Protein AF-A0A1I0QD39-F1 (afdb_monomer_lite)

Sequence (212 aa):
MKLTHNKIREKSNQKLNKAELHVGKELHVCMGLNSCQGNGYSGTNECAGMGDCSTISHPCHTLNECKGQGGCGLFGTTEEFCHPSENECRYQGSCGAPILNSRFIVQGPNKGRSVWQLARARFEEKRKASNQKFGAPPAGEFGPSNEYISELYGEKTVEDHSSCGQSGSRSCSYIQNKDARQAEANANVETMEENSQQEMSKTLSTCPKRVY

Secondary structure (DSSP, 8-state):
--SHHHHHHHHHHHHHTTTSTTTTS---SSTT--SSTT-SSSS--SSTT--SS-S--BSSTT---STTS---SBSS-HHHHHSTT--SSTT-S-B-BS--TT-B--SSTTTT-BHHHHHHHHHHHHHHHTT------TT-TT---HHHHHHHHTSS-HHHH--TT-TT-SS------HHHHHHHHHHHHHHHHHHHHHTHHHHHHHSPPP--

Foldseek 3Di:
DPPPPVVVVVVVVVVVCLVVQLVPADFAQFFQQGQAQLNASNRHAGTHRAHLTGSDWFFAQQQAQFAQHALLQFDDDPLSVLQHSGFHTHGHHGGAGNNALLRAHCDDPRQLARSVLSSNVVSVVVCVVVVHDGDAGPVHNSGHHLVSVCVVVPPDCSVVRPPPGRSLDLDPDPDPDNVVSNVVSVVSSVVSSVVNVVCVVVSDVRSDDDDD

Structure (mmCIF, N/CA/C/O backbone):
data_AF-A0A1I0QD39-F1
#
_entry.id   AF-A0A1I0QD39-F1
#
loop_
_atom_site.group_PDB
_atom_site.id
_atom_site.type_symbol
_atom_site.label_atom_id
_atom_site.label_alt_id
_atom_site.label_comp_id
_atom_site.label_asym_id
_atom_site.label_entity_id
_atom_site.label_seq_id
_atom_site.pdbx_PDB_ins_code
_atom_site.Cartn_x
_atom_site.Cartn_y
_atom_site.Cartn_z
_atom_site.occupancy
_atom_site.B_iso_or_equiv
_atom_site.auth_seq_id
_atom_site.auth_comp_id
_atom_site.auth_asym_id
_atom_site.auth_atom_id
_atom_site.pdbx_PDB_model_num
ATOM 1 N N . MET A 1 1 ? 31.873 22.326 33.061 1.00 43.44 1 MET A N 1
ATOM 2 C CA . MET A 1 1 ? 31.320 21.518 31.945 1.00 43.44 1 MET A CA 1
ATOM 3 C C . MET A 1 1 ? 29.962 20.885 32.313 1.00 43.44 1 MET A C 1
ATOM 5 O O . MET A 1 1 ? 29.854 19.671 32.379 1.00 43.44 1 MET A O 1
ATOM 9 N N . LYS A 1 2 ? 28.903 21.678 32.569 1.00 40.41 2 LYS A N 1
ATOM 10 C CA . LYS A 1 2 ? 27.552 21.159 32.919 1.00 40.41 2 LYS A CA 1
ATOM 11 C C . LYS A 1 2 ? 26.543 21.169 31.750 1.00 40.41 2 LYS A C 1
ATOM 13 O O . LYS A 1 2 ? 25.424 20.703 31.908 1.00 40.41 2 LYS A O 1
ATOM 18 N N . LEU A 1 3 ? 26.941 21.652 30.568 1.00 37.12 3 LEU A N 1
ATOM 19 C CA . LEU A 1 3 ? 26.060 21.828 29.399 1.00 37.12 3 LEU A CA 1
ATOM 20 C C . LEU A 1 3 ? 25.908 20.576 28.511 1.00 37.12 3 LEU A C 1
ATOM 22 O O . LEU A 1 3 ? 25.031 20.536 27.654 1.00 37.12 3 LEU A O 1
ATOM 26 N N . THR A 1 4 ? 26.728 19.541 28.704 1.00 47.91 4 THR A N 1
ATOM 27 C CA . THR A 1 4 ? 26.726 18.330 27.860 1.00 47.91 4 THR A CA 1
ATOM 28 C C . THR A 1 4 ? 25.787 17.232 28.359 1.00 47.91 4 THR A C 1
ATOM 30 O O . THR A 1 4 ? 25.260 16.475 27.551 1.00 47.91 4 THR A O 1
ATOM 33 N N . HIS A 1 5 ? 25.499 17.175 29.662 1.00 39.62 5 HIS A N 1
ATOM 34 C CA . HIS A 1 5 ? 24.672 16.110 30.245 1.00 39.62 5 HIS A CA 1
ATOM 35 C C . HIS A 1 5 ? 23.161 16.313 30.013 1.00 39.62 5 HIS A C 1
ATOM 37 O O . HIS A 1 5 ? 22.439 15.329 29.874 1.00 39.62 5 HIS A O 1
ATOM 43 N N . ASN A 1 6 ? 22.679 17.559 29.879 1.00 45.34 6 ASN A N 1
ATOM 44 C CA . ASN A 1 6 ? 21.263 17.830 29.577 1.00 45.34 6 ASN A CA 1
ATOM 45 C C . ASN A 1 6 ? 20.879 17.452 28.136 1.00 45.34 6 ASN A C 1
ATOM 47 O O . ASN A 1 6 ? 19.852 16.813 27.934 1.00 45.34 6 ASN A O 1
ATOM 51 N N . LYS A 1 7 ? 21.740 17.729 27.146 1.00 41.75 7 LYS A N 1
ATOM 52 C CA . LYS A 1 7 ? 21.484 17.353 25.741 1.00 41.75 7 LYS A CA 1
ATOM 53 C C . LYS A 1 7 ? 21.487 15.840 25.507 1.00 41.75 7 LYS A C 1
ATOM 55 O O . LYS A 1 7 ? 20.798 15.352 24.616 1.00 41.75 7 LYS A O 1
ATOM 60 N N . ILE A 1 8 ? 22.270 15.093 26.287 1.00 45.12 8 ILE A N 1
ATOM 61 C CA . ILE A 1 8 ? 22.299 13.625 26.216 1.00 45.12 8 ILE A CA 1
ATOM 62 C C . ILE A 1 8 ? 21.009 13.045 26.815 1.00 45.12 8 ILE A C 1
ATOM 64 O O . ILE A 1 8 ? 20.438 12.126 26.233 1.00 45.12 8 ILE A O 1
ATOM 68 N N . ARG A 1 9 ? 20.505 13.638 27.908 1.00 38.88 9 ARG A N 1
ATOM 69 C CA . ARG A 1 9 ? 19.262 13.231 28.582 1.00 38.88 9 ARG A CA 1
ATOM 70 C C . ARG A 1 9 ? 18.000 13.534 27.757 1.00 38.88 9 ARG A C 1
ATOM 72 O O . ARG A 1 9 ? 17.069 12.734 27.745 1.00 38.88 9 ARG A O 1
ATOM 79 N N . GLU A 1 10 ? 17.986 14.640 27.014 1.00 40.25 10 GLU A N 1
ATOM 80 C CA . GLU A 1 10 ? 16.913 14.961 26.055 1.00 40.25 10 GLU A CA 1
ATOM 81 C C . GLU A 1 10 ? 16.889 13.985 24.867 1.00 40.25 10 GLU A C 1
ATOM 83 O O . GLU A 1 10 ? 15.834 13.453 24.522 1.00 40.25 10 GLU A O 1
ATOM 88 N N . LYS A 1 11 ? 18.056 13.664 24.287 1.00 40.09 11 LYS A N 1
ATOM 89 C CA . LYS A 1 11 ? 18.163 12.702 23.174 1.00 40.09 11 LYS A CA 1
ATOM 90 C C . LYS A 1 11 ? 17.840 11.261 23.585 1.00 40.09 11 LYS A C 1
ATOM 92 O O . LYS A 1 11 ? 17.309 10.505 22.772 1.00 40.09 11 LYS A O 1
ATOM 97 N N . SER A 1 12 ? 18.145 10.868 24.823 1.00 40.66 12 SER A N 1
ATOM 98 C CA . SER A 1 12 ? 17.775 9.550 25.355 1.00 40.66 12 SER A CA 1
ATOM 99 C C . SER A 1 12 ? 16.274 9.441 25.638 1.00 40.66 12 SER A C 1
ATOM 101 O O . SER A 1 12 ? 15.684 8.414 25.318 1.00 40.66 12 SER A O 1
ATOM 103 N N . ASN A 1 13 ? 15.636 10.509 26.136 1.00 36.88 13 ASN A N 1
ATOM 104 C CA . ASN A 1 13 ? 14.181 10.550 26.339 1.00 36.88 13 ASN A CA 1
ATOM 105 C C . ASN A 1 13 ? 13.400 10.530 25.016 1.00 36.88 13 ASN A C 1
ATOM 107 O O . ASN A 1 13 ? 12.353 9.898 24.937 1.00 36.88 13 ASN A O 1
ATOM 111 N N . GLN A 1 14 ? 13.921 11.143 23.948 1.00 44.91 14 GLN A N 1
ATOM 112 C CA . GLN A 1 14 ? 13.320 11.034 22.611 1.00 44.91 14 GLN A CA 1
ATOM 113 C C . GLN A 1 14 ? 13.426 9.625 22.008 1.00 44.91 14 GLN A C 1
ATOM 115 O O . GLN A 1 14 ? 12.527 9.203 21.284 1.00 44.91 14 GLN A O 1
ATOM 120 N N . LYS A 1 15 ? 14.507 8.885 22.295 1.00 39.91 15 LYS A N 1
ATOM 121 C CA . LYS A 1 15 ? 14.698 7.511 21.797 1.00 39.91 15 LYS A CA 1
ATOM 122 C C . LYS A 1 15 ? 13.888 6.463 22.562 1.00 39.91 15 LYS A C 1
ATOM 124 O O . LYS A 1 15 ? 13.432 5.511 21.939 1.00 39.91 15 LYS A O 1
ATOM 129 N N . LEU A 1 16 ? 13.694 6.638 23.871 1.00 37.12 16 LEU A N 1
ATOM 130 C CA . LEU A 1 16 ? 12.894 5.724 24.698 1.00 37.12 16 LEU A CA 1
ATOM 131 C C . LEU A 1 16 ? 11.385 5.810 24.398 1.00 37.12 16 LEU A C 1
ATOM 133 O O . LEU A 1 16 ? 10.684 4.820 24.553 1.00 37.12 16 LEU A O 1
ATOM 137 N N . ASN A 1 17 ? 10.901 6.931 23.853 1.00 46.72 17 ASN A N 1
ATOM 138 C CA . ASN A 1 17 ? 9.471 7.152 23.601 1.00 46.72 17 ASN A CA 1
ATOM 139 C C . ASN A 1 17 ? 8.910 6.515 22.312 1.00 46.72 17 ASN A C 1
ATOM 141 O O . ASN A 1 17 ? 7.697 6.493 22.140 1.00 46.72 17 ASN A O 1
ATOM 145 N N . LYS A 1 18 ? 9.744 6.033 21.373 1.00 48.22 18 LYS A N 1
ATOM 146 C CA . LYS A 1 18 ? 9.261 5.444 20.100 1.00 48.22 18 LYS A CA 1
ATOM 147 C C . LYS A 1 18 ? 8.853 3.968 20.232 1.00 48.22 18 LYS A C 1
ATOM 149 O O . LYS A 1 18 ? 7.947 3.536 19.534 1.00 48.22 18 LYS A O 1
ATOM 154 N N . ALA A 1 19 ? 9.482 3.202 21.128 1.00 42.00 19 ALA A N 1
ATOM 155 C CA . ALA A 1 19 ? 9.172 1.778 21.318 1.00 42.00 19 ALA A CA 1
ATOM 156 C C . ALA A 1 19 ? 7.905 1.545 22.169 1.00 42.00 19 ALA A C 1
ATOM 158 O O . ALA A 1 19 ? 7.184 0.580 21.937 1.00 42.00 19 ALA A O 1
ATOM 159 N N . GLU A 1 20 ? 7.581 2.458 23.092 1.00 45.06 20 GLU A N 1
ATOM 160 C CA . GLU A 1 20 ? 6.299 2.469 23.823 1.00 45.06 20 GLU A CA 1
ATOM 161 C C . GLU A 1 20 ? 5.152 3.107 23.008 1.00 45.06 20 GLU A C 1
ATOM 163 O O . GLU A 1 20 ? 3.987 2.993 23.382 1.00 45.06 20 GLU A O 1
ATOM 168 N N . LEU A 1 21 ? 5.450 3.734 21.860 1.00 51.53 21 LEU A N 1
ATOM 169 C CA . LEU A 1 21 ? 4.512 4.547 21.069 1.00 51.53 21 LEU A CA 1
ATOM 170 C C . LEU A 1 21 ? 3.362 3.754 20.428 1.00 51.53 21 LEU A C 1
ATOM 172 O O . LEU A 1 21 ? 2.391 4.362 19.978 1.00 51.53 21 LEU A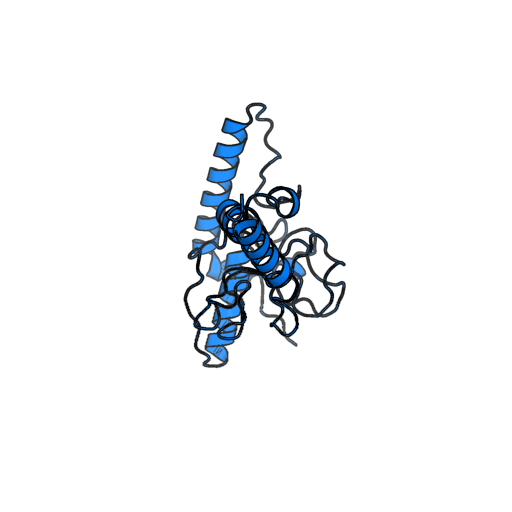 O 1
ATOM 176 N N . HIS A 1 22 ? 3.467 2.426 20.339 1.00 56.84 22 HIS A N 1
ATOM 177 C CA . HIS A 1 22 ? 2.532 1.591 19.573 1.00 56.84 22 HIS A CA 1
ATOM 178 C C . HIS A 1 22 ? 1.698 0.630 20.424 1.00 56.84 22 HIS A C 1
ATOM 180 O O . HIS A 1 22 ? 0.746 0.042 19.911 1.00 56.84 22 HIS A O 1
ATOM 186 N N . VAL A 1 23 ? 1.995 0.487 21.720 1.00 58.38 23 VAL A N 1
ATOM 187 C CA . VAL A 1 23 ? 1.203 -0.368 22.615 1.00 58.38 23 VAL A CA 1
ATOM 188 C C . VAL A 1 23 ? -0.189 0.249 22.779 1.00 58.38 23 VAL A C 1
ATOM 190 O O . VAL A 1 23 ? -0.335 1.345 23.310 1.00 58.38 23 VAL A O 1
ATOM 193 N N . GLY A 1 24 ? -1.216 -0.445 22.283 1.00 65.75 24 GLY A N 1
ATOM 194 C CA . GLY A 1 24 ? -2.608 0.018 22.319 1.00 65.75 24 GLY A CA 1
ATOM 195 C C . GLY A 1 24 ? -3.044 0.887 21.133 1.00 65.75 24 GLY A C 1
ATOM 196 O O . GLY A 1 24 ? -4.204 1.293 21.093 1.00 65.75 24 GLY A O 1
ATOM 197 N N . LYS A 1 25 ? -2.166 1.145 20.153 1.00 75.25 25 LYS A N 1
ATOM 198 C CA . LYS A 1 25 ? -2.571 1.758 18.880 1.00 75.25 25 LYS A CA 1
ATOM 199 C C . LYS A 1 25 ? -3.137 0.709 17.929 1.00 75.25 25 LYS A C 1
ATOM 201 O O . LYS A 1 25 ? -2.772 -0.464 17.967 1.00 75.25 25 LYS A O 1
ATOM 206 N N . GLU A 1 26 ? -4.035 1.156 17.061 1.00 83.38 26 GLU A N 1
ATOM 207 C CA . GLU A 1 26 ? -4.538 0.347 15.957 1.00 83.38 26 GLU A CA 1
ATOM 208 C C . GLU A 1 26 ? -3.391 -0.148 15.072 1.00 83.38 26 GLU A C 1
ATOM 210 O O . GLU A 1 26 ? -2.441 0.584 14.794 1.00 83.38 26 GLU A O 1
ATOM 215 N N . LEU A 1 27 ? -3.503 -1.395 14.624 1.00 84.75 27 LEU A N 1
ATOM 216 C CA . LEU A 1 27 ? -2.531 -2.032 13.749 1.00 84.75 27 LEU A CA 1
ATOM 217 C C . LEU A 1 27 ? -3.000 -1.888 12.301 1.00 84.75 27 LEU A C 1
ATOM 219 O O . LEU A 1 27 ? -4.017 -2.464 11.922 1.00 84.75 27 LEU A O 1
ATOM 223 N N . HIS A 1 28 ? -2.252 -1.139 11.493 1.00 84.56 28 HIS A N 1
ATOM 224 C CA . HIS A 1 28 ? -2.530 -0.946 10.070 1.00 84.56 28 HIS A CA 1
ATOM 225 C C . HIS A 1 28 ? -1.243 -1.006 9.249 1.00 84.56 28 HIS A C 1
ATOM 227 O O . HIS A 1 28 ? -0.172 -0.562 9.671 1.00 84.56 28 HIS A O 1
ATOM 233 N N . VAL A 1 29 ? -1.354 -1.561 8.043 1.00 81.94 29 VAL A N 1
ATOM 234 C CA . VAL A 1 29 ? -0.203 -1.902 7.192 1.00 81.94 29 VAL A CA 1
ATOM 235 C C . VAL A 1 29 ? 0.363 -0.730 6.401 1.00 81.94 29 VAL A C 1
ATOM 237 O O . VAL A 1 29 ? 1.380 -0.892 5.728 1.00 81.94 29 VAL A O 1
ATOM 240 N N . CYS A 1 30 ? -0.292 0.436 6.408 1.00 83.38 30 CYS A N 1
ATOM 241 C CA . CYS A 1 30 ? 0.133 1.531 5.550 1.00 83.38 30 CYS A CA 1
ATOM 242 C C . CYS A 1 30 ? -0.290 2.935 6.007 1.00 83.38 30 CYS A C 1
ATOM 244 O O . CYS A 1 30 ? -1.310 3.118 6.672 1.00 83.38 30 CYS A O 1
ATOM 246 N N . MET A 1 31 ? 0.494 3.927 5.575 1.00 89.44 31 MET A N 1
ATOM 247 C CA . MET A 1 31 ? 0.139 5.341 5.575 1.00 89.44 31 MET A CA 1
ATOM 248 C C . MET A 1 31 ? -1.282 5.550 5.038 1.00 89.44 31 MET A C 1
ATOM 250 O O . MET A 1 31 ? -1.657 5.040 3.983 1.00 89.44 31 MET A O 1
ATOM 254 N N . GLY A 1 32 ? -2.058 6.340 5.772 1.00 90.12 32 GLY A N 1
ATOM 255 C CA . GLY A 1 32 ? -3.407 6.721 5.392 1.00 90.12 32 GLY A CA 1
ATOM 256 C C . GLY A 1 32 ? -4.442 5.597 5.472 1.00 90.12 32 GLY A C 1
ATOM 257 O O . GLY A 1 32 ? -5.493 5.740 4.855 1.00 90.12 32 GLY A O 1
ATOM 258 N N . LEU A 1 33 ? -4.185 4.508 6.207 1.00 90.19 33 LEU A N 1
ATOM 259 C CA . LEU A 1 33 ? -5.161 3.427 6.440 1.00 90.19 33 LEU A CA 1
ATOM 260 C C . LEU A 1 33 ? -5.617 3.301 7.906 1.00 90.19 33 LEU A C 1
ATOM 262 O O . LEU A 1 33 ? -6.294 2.343 8.259 1.00 90.19 33 LEU A O 1
ATOM 266 N N . ASN A 1 34 ? -5.268 4.261 8.761 1.00 92.12 34 ASN A N 1
ATOM 267 C CA . ASN A 1 34 ? -5.710 4.301 10.156 1.00 92.12 34 ASN A CA 1
ATOM 268 C C . ASN A 1 34 ? -7.221 4.601 10.265 1.00 92.12 34 ASN A C 1
ATOM 270 O O . ASN A 1 34 ? -7.750 5.454 9.543 1.00 92.12 34 ASN A O 1
ATOM 274 N N . SER A 1 35 ? -7.911 3.986 11.224 1.00 91.06 35 SER A N 1
ATOM 275 C CA . SER A 1 35 ? -9.359 4.137 11.424 1.00 91.06 35 SER A CA 1
ATOM 276 C C . SER A 1 35 ? -9.766 5.367 12.234 1.00 91.06 35 SER A C 1
ATOM 278 O O . SER A 1 35 ? -10.912 5.814 12.092 1.00 91.06 35 SER A O 1
ATOM 280 N N . CYS A 1 36 ? -8.871 5.924 13.063 1.00 91.44 36 CYS A N 1
ATOM 281 C CA . CYS A 1 36 ? -9.183 7.031 13.984 1.00 91.44 36 CYS A CA 1
ATOM 282 C C . CYS A 1 36 ? -8.072 8.094 14.104 1.00 91.44 36 CYS A C 1
ATOM 284 O O . CYS A 1 36 ? -6.922 7.887 13.706 1.00 91.44 36 CYS A O 1
ATOM 286 N N . GLN A 1 37 ? -8.436 9.246 14.677 1.00 92.19 37 GLN A N 1
ATOM 287 C CA . GLN A 1 37 ? -7.509 10.297 15.116 1.00 92.19 37 GLN A CA 1
ATOM 288 C C . GLN A 1 37 ? -6.468 9.731 16.092 1.00 92.19 37 GLN A C 1
ATOM 290 O O . GLN A 1 37 ? -6.803 8.891 16.922 1.00 92.19 37 GLN A O 1
ATOM 295 N N . GLY A 1 38 ? -5.215 10.172 15.983 1.00 90.56 38 GLY A N 1
ATOM 296 C CA . GLY A 1 38 ? -4.126 9.744 16.869 1.00 90.56 38 GLY A CA 1
ATOM 297 C C . GLY A 1 38 ? -3.636 8.301 16.683 1.00 90.56 38 GLY A C 1
ATOM 298 O O . GLY A 1 38 ? -2.657 7.903 17.316 1.00 90.56 38 GLY A O 1
ATOM 299 N N . ASN A 1 39 ? -4.265 7.521 15.796 1.00 90.25 39 ASN A N 1
ATOM 300 C CA . ASN A 1 39 ? -3.873 6.136 15.529 1.00 90.25 39 ASN A CA 1
ATOM 301 C C . ASN A 1 39 ? -2.743 5.989 14.506 1.00 90.25 39 ASN A C 1
ATOM 303 O O . ASN A 1 39 ? -2.250 4.885 14.331 1.00 90.25 39 ASN A O 1
ATOM 307 N N . GLY A 1 40 ? -2.316 7.059 13.834 1.00 87.75 40 GLY A N 1
ATOM 308 C CA . GLY A 1 40 ? -1.142 7.051 12.962 1.00 87.75 40 GLY A CA 1
ATOM 309 C C . GLY A 1 40 ? 0.143 6.682 13.711 1.00 87.75 40 GLY A C 1
ATOM 310 O O . GLY A 1 40 ? 0.196 6.684 14.947 1.00 87.75 40 GLY A O 1
ATOM 311 N N . TYR A 1 41 ? 1.203 6.406 12.955 1.00 86.25 41 TYR A N 1
ATOM 312 C CA . TYR A 1 41 ? 2.507 6.035 13.495 1.00 86.25 41 TYR A CA 1
ATOM 313 C C . TYR A 1 41 ? 3.013 7.074 14.513 1.00 86.25 41 TYR A C 1
ATOM 315 O O . TYR A 1 41 ? 3.209 6.730 15.683 1.00 86.25 41 TYR A O 1
ATOM 323 N N . SER A 1 42 ? 3.096 8.357 14.141 1.00 86.38 42 SER A N 1
ATOM 324 C CA . SER A 1 42 ? 3.445 9.433 15.090 1.00 86.38 42 SER A CA 1
ATOM 325 C C . SER A 1 42 ? 2.319 9.794 16.061 1.00 86.38 42 SER A C 1
ATOM 327 O O . SER A 1 42 ? 2.568 10.428 17.082 1.00 86.38 42 SER A O 1
ATOM 329 N N . GLY A 1 43 ? 1.081 9.383 15.777 1.00 88.00 43 GLY A N 1
ATOM 330 C CA . GLY A 1 43 ? -0.110 9.732 16.558 1.00 88.00 43 GLY A CA 1
ATOM 331 C C . GLY A 1 43 ? -0.540 11.196 16.440 1.00 88.00 43 GLY A C 1
ATOM 332 O O . GLY A 1 43 ? -1.299 11.680 17.273 1.00 88.00 43 GLY A O 1
ATOM 333 N N . THR A 1 44 ? -0.060 11.905 15.419 1.00 89.69 44 THR A N 1
ATOM 334 C CA . THR A 1 44 ? -0.361 13.329 15.186 1.00 89.69 44 THR A CA 1
ATOM 335 C C . THR A 1 44 ? -1.510 13.559 14.202 1.00 89.69 44 THR A C 1
ATOM 337 O O . THR A 1 44 ? -1.950 14.688 14.016 1.00 89.69 44 THR A O 1
ATOM 340 N N . ASN A 1 45 ? -2.019 12.499 13.570 1.00 91.25 45 ASN A N 1
ATOM 341 C CA . ASN A 1 45 ? -3.063 12.598 12.558 1.00 91.25 4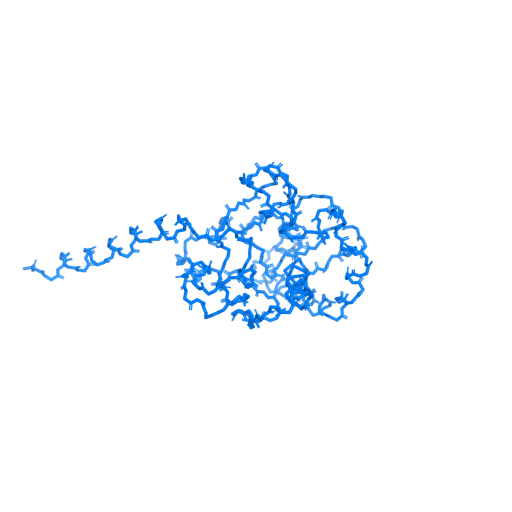5 ASN A CA 1
ATOM 342 C C . ASN A 1 45 ? -4.396 13.080 13.151 1.00 91.25 45 ASN A C 1
ATOM 344 O O . ASN A 1 45 ? -4.841 12.588 14.189 1.00 91.25 45 ASN A O 1
ATOM 348 N N . GLU A 1 46 ? -5.076 13.975 12.438 1.00 93.12 46 GLU A N 1
ATOM 349 C CA . GLU A 1 46 ? -6.316 14.610 12.902 1.00 93.12 46 GLU A CA 1
ATOM 350 C C . GLU A 1 46 ? -7.557 13.735 12.704 1.00 93.12 46 GLU A C 1
ATOM 352 O O . GLU A 1 46 ? -8.522 13.835 13.458 1.00 93.12 46 GLU A O 1
ATOM 357 N N . CYS A 1 47 ? -7.552 12.848 11.707 1.00 93.00 47 CYS A N 1
ATOM 358 C CA . CYS A 1 47 ? -8.653 11.918 11.492 1.00 93.00 47 CYS A CA 1
ATOM 359 C C . CYS A 1 47 ? -8.205 10.605 10.835 1.00 93.00 47 CYS A C 1
ATOM 361 O O . CYS A 1 47 ? -7.014 10.347 10.619 1.00 93.00 47 CYS A O 1
ATOM 363 N N . ALA A 1 48 ? -9.179 9.739 10.565 1.00 93.81 48 ALA A N 1
ATOM 364 C CA . ALA A 1 48 ? -8.971 8.500 9.834 1.00 93.81 48 ALA A CA 1
ATOM 365 C C . ALA A 1 48 ? -8.413 8.767 8.436 1.00 93.81 48 ALA A C 1
ATOM 367 O O . ALA A 1 48 ? -8.817 9.716 7.767 1.00 93.81 48 ALA A O 1
ATOM 368 N N . GLY A 1 49 ? -7.512 7.911 7.982 1.00 93.25 49 GLY A N 1
ATOM 369 C CA . GLY A 1 49 ? -6.897 8.036 6.670 1.00 93.25 49 GLY A CA 1
ATOM 370 C C . GLY A 1 49 ? -5.817 9.117 6.547 1.00 93.25 49 GLY A C 1
ATOM 371 O O . GLY A 1 49 ? -5.332 9.337 5.442 1.00 93.25 49 GLY A O 1
ATOM 372 N N . MET A 1 50 ? -5.419 9.761 7.649 1.00 94.62 50 MET A N 1
ATOM 373 C CA . MET A 1 50 ? -4.350 10.776 7.691 1.00 94.62 50 MET A CA 1
ATOM 374 C C . MET A 1 50 ? -3.090 10.303 8.437 1.00 94.62 50 MET A C 1
ATOM 376 O O . MET A 1 50 ? -2.219 11.102 8.759 1.00 94.62 50 MET A O 1
ATOM 380 N N . GLY A 1 51 ? -3.005 9.019 8.784 1.00 90.44 51 GLY A N 1
ATOM 381 C CA . GLY A 1 51 ? -1.845 8.432 9.446 1.00 90.44 51 GLY A CA 1
ATOM 382 C C . GLY A 1 51 ? -0.611 8.500 8.551 1.00 90.44 51 GLY A C 1
ATOM 383 O O . GLY A 1 51 ? -0.684 8.194 7.366 1.00 90.44 51 GLY A O 1
ATOM 384 N N . ASP A 1 52 ? 0.512 8.879 9.137 1.00 88.44 52 ASP A N 1
ATOM 385 C CA . ASP A 1 52 ? 1.806 9.127 8.499 1.00 88.44 52 ASP A CA 1
ATOM 386 C C . ASP A 1 52 ? 2.565 7.855 8.105 1.00 88.44 52 ASP A C 1
ATOM 388 O O . ASP A 1 52 ? 3.327 7.869 7.152 1.00 88.44 52 ASP A O 1
ATOM 392 N N . CYS A 1 53 ? 2.344 6.726 8.774 1.00 85.38 53 CYS A N 1
ATOM 393 C CA . CYS A 1 53 ? 2.928 5.446 8.369 1.00 85.38 53 CYS A CA 1
ATOM 394 C C . CYS A 1 53 ? 2.153 4.265 8.957 1.00 85.38 53 CYS A C 1
ATOM 396 O O . CYS A 1 53 ? 1.216 4.460 9.736 1.00 85.38 53 CYS A O 1
ATOM 398 N N . SER A 1 54 ? 2.549 3.046 8.589 1.00 84.50 54 SER A N 1
ATOM 399 C CA . SER A 1 54 ? 2.113 1.817 9.239 1.00 84.50 54 SER A CA 1
ATOM 400 C C . SER A 1 54 ? 2.516 1.793 10.714 1.00 84.50 54 SER A C 1
ATOM 402 O O . SER A 1 54 ? 3.568 2.290 11.116 1.00 84.50 54 SER A O 1
ATOM 404 N N . THR A 1 55 ? 1.667 1.192 11.537 1.00 82.81 55 THR A N 1
ATOM 405 C CA . THR A 1 55 ? 1.959 0.896 12.951 1.00 82.81 55 THR A CA 1
ATOM 406 C C . THR A 1 55 ? 2.526 -0.507 13.141 1.00 82.81 55 THR A C 1
ATOM 408 O O . THR A 1 55 ? 2.950 -0.858 14.238 1.00 82.81 55 THR A O 1
ATOM 411 N N . ILE A 1 56 ? 2.577 -1.292 12.063 1.00 79.44 56 ILE A N 1
ATOM 412 C CA . ILE A 1 56 ? 3.262 -2.580 11.987 1.00 79.44 56 ILE A CA 1
ATOM 413 C C . ILE A 1 56 ? 4.331 -2.551 10.896 1.00 79.44 56 ILE A C 1
ATOM 415 O O . ILE A 1 56 ? 4.206 -1.831 9.904 1.00 79.44 56 ILE A O 1
ATOM 419 N N . SER A 1 57 ? 5.362 -3.371 11.054 1.00 78.75 57 SER A N 1
ATOM 420 C CA . SER A 1 57 ? 6.384 -3.588 10.034 1.00 78.75 57 SER A CA 1
ATOM 421 C C . SER A 1 57 ? 6.718 -5.066 9.988 1.00 78.75 57 SER A C 1
ATOM 423 O O . SER A 1 57 ? 7.048 -5.654 11.017 1.00 78.75 57 SER A O 1
ATOM 425 N N . HIS A 1 58 ? 6.630 -5.666 8.803 1.00 72.19 58 HIS A N 1
ATOM 426 C CA . HIS A 1 58 ? 7.133 -7.016 8.591 1.00 72.19 58 HIS A CA 1
ATOM 427 C C . HIS A 1 58 ? 7.518 -7.246 7.122 1.00 72.19 58 HIS A C 1
ATOM 429 O O . HIS A 1 58 ? 6.831 -6.780 6.202 1.00 72.19 58 HIS A O 1
ATOM 435 N N . PRO A 1 59 ? 8.629 -7.964 6.881 1.00 71.25 59 PRO A N 1
ATOM 436 C CA . PRO A 1 59 ? 9.135 -8.179 5.535 1.00 71.25 59 PRO A CA 1
ATOM 437 C C . PRO A 1 59 ? 8.545 -9.407 4.841 1.00 71.25 59 PRO A C 1
ATOM 439 O O . PRO A 1 59 ? 8.778 -9.534 3.644 1.00 71.25 59 PRO A O 1
ATOM 442 N N . CYS A 1 60 ? 7.834 -10.311 5.536 1.00 66.38 60 CYS A N 1
ATOM 443 C CA . CYS A 1 60 ? 7.478 -11.633 5.000 1.00 66.38 60 CYS A CA 1
ATOM 444 C C . CYS A 1 60 ? 6.037 -12.078 5.297 1.00 66.38 60 CYS A C 1
ATOM 446 O O . CYS A 1 60 ? 5.452 -11.704 6.308 1.00 66.38 60 CYS A O 1
ATOM 448 N N . HIS A 1 61 ? 5.516 -12.958 4.432 1.00 69.00 61 HIS A N 1
ATOM 449 C CA . HIS A 1 61 ? 4.121 -13.416 4.385 1.00 69.00 61 HIS A CA 1
ATOM 450 C C . HIS A 1 61 ? 3.628 -14.037 5.701 1.00 69.00 61 HIS A C 1
ATOM 452 O O . HIS A 1 61 ? 2.490 -13.865 6.120 1.00 69.00 61 HIS A O 1
ATOM 458 N N . THR A 1 62 ? 4.538 -14.694 6.414 1.00 71.81 62 THR A N 1
ATOM 459 C CA . THR A 1 62 ? 4.264 -15.406 7.665 1.00 71.81 62 THR A CA 1
ATOM 460 C C . THR A 1 62 ? 4.704 -14.633 8.908 1.00 71.81 62 THR A C 1
ATOM 462 O O . THR A 1 62 ? 4.880 -15.235 9.963 1.00 71.81 62 THR A O 1
ATOM 465 N N . LEU A 1 63 ? 4.962 -13.328 8.798 1.00 74.06 63 LEU A N 1
ATOM 466 C CA . LEU A 1 63 ? 5.429 -12.497 9.916 1.00 74.06 63 LEU A CA 1
ATOM 467 C C . LEU A 1 63 ? 4.361 -11.520 10.424 1.00 74.06 63 LEU A C 1
ATOM 469 O O . LEU A 1 63 ? 4.650 -10.694 11.284 1.00 74.06 63 LEU A O 1
ATOM 473 N N . ASN A 1 64 ? 3.123 -11.630 9.940 1.00 74.12 64 ASN A N 1
ATOM 474 C CA . ASN A 1 64 ? 1.999 -10.893 10.499 1.00 74.12 64 ASN A CA 1
ATOM 475 C C . ASN A 1 64 ? 1.451 -11.593 11.755 1.00 74.12 64 ASN A C 1
ATOM 477 O O . ASN A 1 64 ? 1.219 -12.806 11.766 1.00 74.12 64 ASN A O 1
ATOM 481 N N . GLU A 1 65 ? 1.191 -10.824 12.807 1.00 74.94 65 GLU A N 1
ATOM 482 C CA . GLU A 1 65 ? 0.756 -11.362 14.100 1.00 74.94 65 GLU A CA 1
ATOM 483 C C . GLU A 1 65 ? -0.767 -11.521 14.187 1.00 74.94 65 GLU A C 1
ATOM 485 O O . GLU A 1 65 ? -1.251 -12.370 14.937 1.00 74.94 65 GLU A O 1
ATOM 490 N N . CYS A 1 66 ? -1.522 -10.762 13.381 1.00 74.94 66 CYS A N 1
ATOM 491 C CA . CYS A 1 66 ? -2.989 -10.750 13.397 1.00 74.94 66 CYS A CA 1
ATOM 492 C C . CYS A 1 66 ? -3.626 -10.690 11.993 1.00 74.94 66 CYS A C 1
ATOM 494 O O . CYS A 1 66 ? -2.960 -10.475 10.974 1.00 74.94 66 CYS A O 1
ATOM 496 N N . LYS A 1 67 ? -4.959 -10.852 11.960 1.00 82.50 67 LYS A N 1
ATOM 497 C CA . LYS A 1 67 ? -5.832 -10.518 10.820 1.00 82.50 67 LYS A CA 1
ATOM 498 C C . LYS A 1 67 ? -5.633 -9.050 10.403 1.00 82.50 67 LYS A C 1
ATOM 500 O O . LYS A 1 67 ? -5.420 -8.197 11.260 1.00 82.50 67 LYS A O 1
ATOM 505 N N . GLY A 1 68 ? -5.728 -8.761 9.107 1.00 79.69 68 GLY A N 1
ATOM 506 C CA . GLY A 1 68 ? -5.688 -7.398 8.558 1.00 79.69 68 GLY A CA 1
ATOM 507 C C . GLY A 1 68 ? -4.308 -6.726 8.513 1.00 79.69 68 GLY A C 1
ATOM 508 O O . GLY A 1 68 ? -4.211 -5.521 8.301 1.00 79.69 68 GLY A O 1
ATOM 509 N N . GLN A 1 69 ? -3.242 -7.498 8.710 1.00 77.50 69 GLN A N 1
ATOM 510 C CA . GLN A 1 69 ? -1.853 -7.048 8.752 1.00 77.50 69 GLN A CA 1
ATOM 511 C C . GLN A 1 69 ? -1.004 -7.457 7.531 1.00 77.50 69 GLN A C 1
ATOM 513 O O . GLN A 1 69 ? 0.173 -7.129 7.490 1.00 77.50 69 GLN A O 1
ATOM 518 N N . GLY A 1 70 ? -1.544 -8.171 6.545 1.00 74.50 70 GLY A N 1
ATOM 519 C CA . GLY A 1 70 ? -0.826 -8.678 5.366 1.00 74.50 70 GLY A CA 1
ATOM 520 C C . GLY A 1 70 ? -1.516 -8.329 4.042 1.00 74.50 70 GLY A C 1
ATOM 521 O O . GLY A 1 70 ? -2.523 -7.628 4.027 1.00 74.50 70 GLY A O 1
ATOM 522 N N . GLY A 1 71 ? -0.983 -8.819 2.919 1.00 68.06 71 GLY A N 1
ATOM 523 C CA . GLY A 1 71 ? -1.520 -8.554 1.568 1.00 68.06 71 GLY A CA 1
ATOM 524 C C . GLY A 1 71 ? -0.813 -7.408 0.835 1.00 68.06 71 GLY A C 1
ATOM 525 O O . GLY A 1 71 ? -1.324 -6.864 -0.136 1.00 68.06 71 GLY A O 1
ATOM 526 N N . CYS A 1 72 ? 0.383 -7.029 1.286 1.00 68.31 72 CYS A N 1
ATOM 527 C CA . CYS A 1 72 ? 1.095 -5.822 0.859 1.00 68.31 72 CYS A CA 1
ATOM 528 C C . CYS A 1 72 ? 1.811 -5.926 -0.508 1.00 68.31 72 CYS A C 1
ATOM 530 O O . CYS A 1 72 ? 2.687 -5.117 -0.815 1.00 68.31 72 CYS A O 1
ATOM 532 N N . GLY A 1 73 ? 1.418 -6.879 -1.364 1.00 62.97 73 GLY A N 1
ATOM 533 C CA . GLY A 1 73 ? 1.811 -6.886 -2.780 1.00 62.97 73 GLY A CA 1
ATOM 534 C C . GLY A 1 73 ? 3.130 -7.575 -3.130 1.00 62.97 73 GLY A C 1
ATOM 535 O O . GLY A 1 73 ? 3.451 -7.707 -4.308 1.00 62.97 73 GLY A O 1
ATOM 536 N N . LEU A 1 74 ? 3.888 -8.041 -2.137 1.00 67.12 74 LEU A N 1
ATOM 537 C CA . LEU A 1 74 ? 5.161 -8.719 -2.347 1.00 67.12 74 LEU A CA 1
ATOM 538 C C . LEU A 1 74 ? 5.038 -10.201 -1.970 1.00 67.12 74 LEU A C 1
ATOM 540 O O . LEU A 1 74 ? 4.709 -10.496 -0.832 1.00 67.12 74 LEU A O 1
ATOM 544 N N . PHE A 1 75 ? 5.308 -11.115 -2.908 1.00 70.00 75 PHE A N 1
ATOM 545 C CA . PHE A 1 75 ? 5.220 -12.579 -2.741 1.00 70.00 75 PHE A CA 1
ATOM 546 C C . PHE A 1 75 ? 3.882 -13.083 -2.155 1.00 70.00 75 PHE A C 1
ATOM 548 O O . PHE A 1 75 ? 3.601 -12.991 -0.962 1.00 70.00 75 PHE A O 1
ATOM 555 N N . GLY A 1 76 ? 3.047 -13.653 -3.018 1.00 74.44 76 GLY A N 1
ATOM 556 C CA . GLY A 1 76 ? 1.718 -14.139 -2.672 1.00 74.44 76 GLY A CA 1
ATOM 557 C C . GLY A 1 76 ? 0.950 -14.563 -3.917 1.00 74.44 76 GLY A C 1
ATOM 558 O O . GLY A 1 76 ? 1.498 -14.638 -5.019 1.00 74.44 76 GLY A O 1
ATOM 559 N N . THR A 1 77 ? -0.327 -14.855 -3.739 1.00 80.06 77 THR A N 1
ATOM 560 C CA . THR A 1 77 ? -1.251 -15.181 -4.825 1.00 80.06 77 THR A CA 1
ATOM 561 C C . THR A 1 77 ? -1.875 -13.918 -5.419 1.00 80.06 77 THR A C 1
ATOM 563 O O . THR A 1 77 ? -1.912 -12.862 -4.790 1.00 80.06 77 THR A O 1
ATOM 566 N N . THR A 1 78 ? -2.413 -14.028 -6.638 1.00 82.00 78 THR A N 1
ATOM 567 C CA . THR A 1 78 ? -3.186 -12.938 -7.261 1.00 82.00 78 THR A CA 1
ATOM 568 C C . THR A 1 78 ? -4.335 -12.479 -6.365 1.00 82.00 78 THR A C 1
ATOM 570 O O . THR A 1 78 ? -4.584 -11.284 -6.270 1.00 82.00 78 THR A O 1
ATOM 573 N N . GLU A 1 79 ? -4.978 -13.420 -5.676 1.00 83.12 79 GLU A N 1
ATOM 574 C CA . GLU A 1 79 ? -6.053 -13.132 -4.731 1.00 83.12 79 GLU A CA 1
ATOM 575 C C . GLU A 1 79 ? -5.555 -12.298 -3.545 1.00 83.12 79 GLU A C 1
ATOM 577 O O . GLU A 1 79 ? -6.133 -11.271 -3.213 1.00 83.12 79 GLU A O 1
ATOM 582 N N . GLU A 1 80 ? -4.430 -12.666 -2.933 1.00 80.75 80 GLU A N 1
ATOM 583 C CA . GLU A 1 80 ? -3.878 -11.902 -1.806 1.00 80.75 80 GLU A CA 1
ATOM 584 C C . GLU A 1 80 ? -3.485 -10.476 -2.203 1.00 80.75 80 GLU A C 1
ATOM 586 O O . GLU A 1 80 ? -3.677 -9.543 -1.425 1.00 80.75 80 GLU A O 1
ATOM 591 N N . PHE A 1 81 ? -2.996 -10.290 -3.430 1.00 82.19 81 PHE A N 1
ATOM 592 C CA . PHE A 1 81 ? -2.682 -8.967 -3.968 1.00 82.19 81 PHE A CA 1
ATOM 593 C C . PHE A 1 81 ? -3.922 -8.103 -4.222 1.00 82.19 81 PHE A C 1
ATOM 595 O O . PHE A 1 81 ? -3.824 -6.878 -4.186 1.00 82.19 81 PHE A O 1
ATOM 602 N N . CYS A 1 82 ? -5.084 -8.720 -4.440 1.00 87.00 82 CYS A N 1
ATOM 603 C CA . CYS A 1 82 ? -6.362 -8.026 -4.572 1.00 87.00 82 CYS A CA 1
ATOM 604 C C . CYS A 1 82 ? -6.944 -7.539 -3.236 1.00 87.00 82 CYS A C 1
ATOM 606 O O . CYS A 1 82 ? -7.853 -6.705 -3.229 1.00 87.00 82 CYS A O 1
ATOM 608 N N . HIS A 1 83 ? -6.394 -8.021 -2.120 1.00 86.88 83 HIS A N 1
ATOM 609 C CA . HIS A 1 83 ? -6.912 -7.815 -0.770 1.00 86.88 83 HIS A CA 1
ATOM 610 C C . HIS A 1 83 ? -5.843 -7.266 0.191 1.00 86.88 83 HIS A C 1
ATOM 612 O O . HIS A 1 83 ? -5.572 -7.8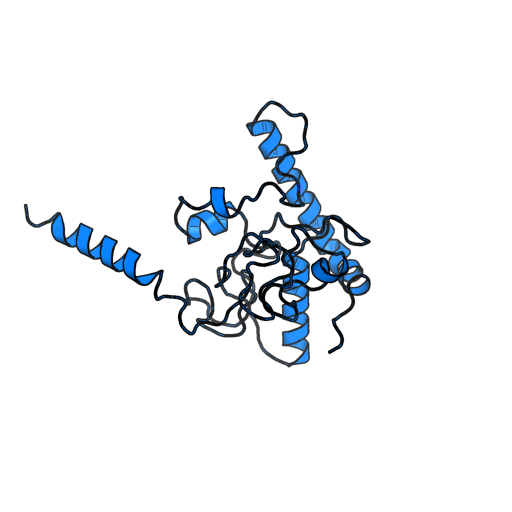70 1.238 1.00 86.88 83 HIS A O 1
ATOM 618 N N . PRO A 1 84 ? -5.216 -6.114 -0.126 1.00 86.94 84 PRO A N 1
ATOM 619 C CA . PRO A 1 84 ? -4.206 -5.531 0.745 1.00 86.94 84 PRO A CA 1
ATOM 620 C C . PRO A 1 84 ? -4.809 -5.120 2.092 1.00 86.94 84 PRO A C 1
ATOM 622 O O . PRO A 1 84 ? -5.857 -4.479 2.148 1.00 86.94 84 PRO A O 1
ATOM 625 N N . SER A 1 85 ? -4.124 -5.462 3.187 1.00 81.31 85 SER A N 1
ATOM 626 C CA . SER A 1 85 ? -4.588 -5.268 4.569 1.00 81.31 85 SER A CA 1
ATOM 627 C C . SER A 1 85 ? -5.819 -6.097 4.962 1.00 81.31 85 SER A C 1
ATOM 629 O O . SER A 1 85 ? -6.473 -5.775 5.952 1.00 81.31 85 SER A O 1
ATOM 631 N N . GLU A 1 86 ? -6.168 -7.152 4.217 1.00 84.94 86 GLU A N 1
ATOM 632 C CA . GLU A 1 86 ? -7.386 -7.949 4.450 1.00 84.94 86 GLU A CA 1
ATOM 633 C C . GLU A 1 86 ? -7.121 -9.456 4.578 1.00 84.94 86 GLU A C 1
ATOM 635 O O . GLU A 1 86 ? -8.006 -10.272 4.340 1.00 84.94 86 GLU A O 1
ATOM 640 N N . ASN A 1 87 ? -5.915 -9.868 4.963 1.00 81.88 87 ASN A N 1
ATOM 641 C CA . ASN A 1 87 ? -5.656 -11.275 5.268 1.00 81.88 87 ASN A CA 1
ATOM 642 C C . ASN A 1 87 ? -6.524 -11.788 6.431 1.00 81.88 87 ASN A C 1
ATOM 644 O O . ASN A 1 87 ? -6.817 -11.017 7.339 1.00 81.88 87 ASN A O 1
ATOM 648 N N . GLU A 1 88 ? -6.859 -13.088 6.447 1.00 80.00 88 GLU A N 1
ATOM 649 C CA . GLU A 1 88 ? -7.802 -13.668 7.426 1.00 80.00 88 GLU A CA 1
ATOM 650 C C . GLU A 1 88 ? -7.220 -13.991 8.792 1.00 80.00 88 GLU A C 1
ATOM 652 O O . GLU A 1 88 ? -7.927 -13.933 9.796 1.00 80.00 88 GLU A O 1
ATOM 657 N N . CYS A 1 89 ? -5.957 -14.389 8.841 1.00 75.44 89 CYS A N 1
ATOM 658 C CA . CYS A 1 89 ? -5.359 -14.954 10.040 1.00 75.44 89 CYS A CA 1
ATOM 659 C C . CYS A 1 89 ? -3.926 -14.466 10.211 1.00 75.44 89 CYS A C 1
ATOM 661 O O . CYS A 1 89 ? -3.286 -13.980 9.273 1.00 75.44 89 CYS A O 1
ATOM 663 N N . ARG A 1 90 ? -3.409 -14.647 11.429 1.00 80.62 90 ARG A N 1
ATOM 664 C CA . ARG A 1 90 ? -1.968 -14.586 11.683 1.00 80.62 90 ARG A CA 1
ATOM 665 C C . ARG A 1 90 ? -1.235 -15.501 10.704 1.00 80.62 90 ARG A C 1
ATOM 667 O O . ARG A 1 90 ? -1.741 -16.575 10.375 1.00 80.62 90 ARG A O 1
ATOM 674 N N . TYR A 1 91 ? -0.058 -15.081 10.275 1.00 74.69 91 TYR A N 1
ATOM 675 C CA . TYR A 1 91 ? 0.801 -15.834 9.357 1.00 74.69 91 TYR A CA 1
ATOM 676 C C . TYR A 1 91 ? 0.191 -16.144 7.983 1.00 74.69 91 TYR A C 1
ATOM 678 O O . TYR A 1 91 ? 0.623 -17.076 7.308 1.00 74.69 91 TYR A O 1
ATOM 686 N N . GLN A 1 92 ? -0.826 -15.385 7.588 1.00 72.38 92 GLN A N 1
ATOM 687 C CA . GLN A 1 92 ? -1.424 -15.426 6.264 1.00 72.38 92 GLN A CA 1
ATOM 688 C C . GLN A 1 92 ? -1.419 -13.998 5.731 1.00 72.38 92 GLN A C 1
ATOM 690 O O . GLN A 1 92 ? -1.944 -13.117 6.404 1.00 72.38 92 GLN A O 1
ATOM 695 N N . GLY A 1 93 ? -0.873 -13.765 4.541 1.00 69.69 93 GLY A N 1
ATOM 696 C CA . GLY A 1 93 ? -0.974 -12.503 3.803 1.00 69.69 93 GLY A CA 1
ATOM 697 C C . GLY A 1 93 ? 0.354 -12.092 3.182 1.00 69.69 93 GLY A C 1
ATOM 698 O O . GLY A 1 93 ? 1.392 -12.392 3.727 1.00 69.69 93 GLY A O 1
ATOM 699 N N . SER A 1 94 ? 0.359 -11.376 2.057 1.00 71.94 94 SER A N 1
ATOM 700 C CA . SER A 1 94 ? 1.605 -11.001 1.362 1.00 71.94 94 SER A CA 1
ATOM 701 C C . SER A 1 94 ? 2.555 -10.117 2.179 1.00 71.94 94 SER A C 1
ATOM 703 O O . SER A 1 94 ? 2.124 -9.311 3.008 1.00 71.94 94 SER A O 1
ATOM 705 N N . CYS A 1 95 ? 3.846 -10.259 1.883 1.00 71.56 95 CYS A N 1
ATOM 706 C CA . CYS A 1 95 ? 4.974 -9.564 2.491 1.00 71.56 95 CYS A CA 1
ATOM 707 C C . CYS A 1 95 ? 4.927 -8.037 2.314 1.00 71.56 95 CYS A C 1
ATOM 709 O O . CYS A 1 95 ? 4.373 -7.543 1.330 1.00 71.56 95 CYS A O 1
ATOM 711 N N . GLY A 1 96 ? 5.647 -7.307 3.177 1.00 73.38 96 GLY A N 1
ATOM 712 C CA . GLY A 1 96 ? 6.123 -5.949 2.884 1.00 73.38 96 GLY A CA 1
ATOM 713 C C . GLY A 1 96 ? 5.266 -4.818 3.447 1.00 73.38 96 GLY A C 1
ATOM 714 O O . GLY A 1 96 ? 4.874 -3.933 2.692 1.00 73.38 96 GLY A O 1
ATOM 715 N N . ALA A 1 97 ? 4.990 -4.829 4.755 1.00 78.69 97 ALA A N 1
ATOM 716 C CA . ALA A 1 97 ? 4.474 -3.657 5.469 1.00 78.69 97 ALA A CA 1
ATOM 717 C C . ALA A 1 97 ? 5.655 -2.786 5.963 1.00 78.69 97 ALA A C 1
ATOM 719 O O . ALA A 1 97 ? 6.554 -3.344 6.599 1.00 78.69 97 ALA A O 1
ATOM 720 N N . PRO A 1 98 ? 5.685 -1.458 5.717 1.00 80.06 98 PRO A N 1
ATOM 721 C CA . PRO A 1 98 ? 4.666 -0.639 5.052 1.00 80.06 98 PRO A CA 1
ATOM 722 C C . PRO A 1 98 ? 4.563 -0.848 3.534 1.00 80.06 98 PRO A C 1
ATOM 724 O O . PRO A 1 98 ? 5.561 -1.088 2.853 1.00 80.06 98 PRO A O 1
ATOM 727 N N . ILE A 1 99 ? 3.353 -0.660 2.991 1.00 83.88 99 ILE A N 1
ATOM 728 C CA . ILE A 1 99 ? 3.140 -0.585 1.536 1.00 83.88 99 ILE A CA 1
ATOM 729 C C . ILE A 1 99 ? 3.692 0.753 1.025 1.00 83.88 99 ILE A C 1
ATOM 731 O O . ILE A 1 99 ? 3.160 1.809 1.358 1.00 83.88 99 ILE A O 1
ATOM 735 N N . LEU A 1 100 ? 4.752 0.698 0.225 1.00 83.56 100 LEU A N 1
ATOM 736 C CA . LEU A 1 100 ? 5.376 1.856 -0.418 1.00 83.56 100 LEU A CA 1
ATOM 737 C C . LEU A 1 100 ? 4.729 2.152 -1.774 1.00 83.56 100 LEU A C 1
ATOM 739 O O . LEU A 1 100 ? 4.130 1.267 -2.385 1.00 83.56 100 LEU A O 1
ATOM 743 N N . ASN A 1 101 ? 4.924 3.367 -2.277 1.00 86.56 101 ASN A N 1
ATOM 744 C CA . ASN A 1 101 ? 4.476 3.789 -3.608 1.00 86.56 101 ASN A CA 1
ATOM 745 C C . ASN A 1 101 ? 5.039 2.901 -4.746 1.00 86.56 101 ASN A C 1
ATOM 747 O O . ASN A 1 101 ? 4.350 2.551 -5.697 1.00 86.56 101 ASN A O 1
ATOM 751 N N . SER A 1 102 ? 6.261 2.398 -4.557 1.00 82.12 102 SER A N 1
ATOM 752 C CA . SER A 1 102 ? 6.962 1.474 -5.459 1.00 82.12 102 SER A CA 1
ATOM 753 C C . SER A 1 102 ? 6.518 -0.001 -5.365 1.00 82.12 102 SER A C 1
ATOM 755 O O . SER A 1 102 ? 7.144 -0.882 -5.972 1.00 82.12 102 SER A O 1
ATOM 757 N N . ARG A 1 103 ? 5.442 -0.303 -4.620 1.00 82.88 103 ARG A N 1
ATOM 758 C CA . ARG A 1 103 ? 4.862 -1.653 -4.504 1.00 82.88 103 ARG A CA 1
ATOM 759 C C . ARG A 1 103 ? 3.740 -1.839 -5.525 1.00 82.88 103 ARG A C 1
ATOM 761 O O . ARG A 1 103 ? 2.672 -1.233 -5.425 1.00 82.88 103 ARG A O 1
ATOM 768 N N . PHE A 1 104 ? 3.958 -2.763 -6.454 1.00 85.38 104 PHE A N 1
ATOM 769 C CA . PHE A 1 104 ? 3.010 -3.104 -7.515 1.00 85.38 104 PHE A CA 1
ATOM 770 C C . PHE A 1 104 ? 2.635 -4.586 -7.490 1.00 85.38 104 PHE A C 1
ATOM 772 O O . PHE A 1 104 ? 3.332 -5.424 -6.933 1.00 85.38 104 PHE A O 1
ATOM 779 N N . ILE A 1 105 ? 1.525 -4.947 -8.112 1.00 84.94 105 ILE A N 1
ATOM 780 C CA . ILE A 1 105 ? 1.106 -6.344 -8.226 1.00 84.94 105 ILE A CA 1
ATOM 781 C C . ILE A 1 105 ? 2.017 -7.055 -9.244 1.00 84.94 105 ILE A C 1
ATOM 783 O O . ILE A 1 105 ? 2.169 -6.595 -10.374 1.00 84.94 105 ILE A O 1
ATOM 787 N N . VAL A 1 106 ? 2.630 -8.187 -8.881 1.00 80.50 106 VAL A N 1
ATOM 788 C CA . VAL A 1 106 ? 3.604 -8.890 -9.756 1.00 80.50 106 VAL A CA 1
ATOM 789 C C . VAL A 1 106 ? 2.980 -9.860 -10.758 1.00 80.50 106 VAL A C 1
ATOM 791 O O . VAL A 1 106 ? 3.630 -10.237 -11.736 1.00 80.50 106 VAL A O 1
ATOM 794 N N . GLN A 1 107 ? 1.736 -10.280 -10.531 1.00 81.12 107 GLN A N 1
ATOM 795 C CA . GLN A 1 107 ? 1.096 -11.359 -11.287 1.00 81.12 107 GLN A CA 1
ATOM 796 C C . GLN A 1 107 ? -0.425 -11.187 -11.370 1.00 81.12 107 GLN A C 1
ATOM 798 O O . GLN A 1 107 ? -1.039 -10.523 -10.538 1.00 81.12 107 GLN A O 1
ATOM 803 N N . GLY A 1 108 ? -1.045 -11.861 -12.337 1.00 85.00 108 GLY A N 1
ATOM 804 C CA . GLY A 1 108 ? -2.487 -11.788 -12.573 1.00 85.00 108 GLY A CA 1
ATOM 805 C C . GLY A 1 108 ? -2.906 -10.591 -13.439 1.00 85.00 108 GLY A C 1
ATOM 806 O O . GLY A 1 108 ? -2.051 -9.906 -14.006 1.00 85.00 108 GLY A O 1
ATOM 807 N N . PRO A 1 109 ? -4.220 -10.334 -13.565 1.00 87.81 109 PRO A N 1
ATOM 808 C CA . PRO A 1 109 ? -4.771 -9.350 -14.504 1.00 87.81 109 PRO A CA 1
ATOM 809 C C . PRO A 1 109 ? -4.399 -7.900 -14.165 1.00 87.81 109 PRO A C 1
ATOM 811 O O . PRO A 1 109 ? -4.409 -7.046 -15.046 1.00 87.81 109 PRO A O 1
ATOM 814 N N . ASN A 1 110 ? -4.034 -7.636 -12.909 1.00 88.38 110 ASN A N 1
ATOM 815 C CA . ASN A 1 110 ? -3.624 -6.319 -12.426 1.00 88.38 110 ASN A CA 1
ATOM 816 C C . ASN A 1 110 ? -2.109 -6.188 -12.276 1.00 88.38 110 ASN A C 1
ATOM 818 O O . ASN A 1 110 ? -1.641 -5.340 -11.522 1.00 88.38 110 ASN A O 1
ATOM 822 N N . LYS A 1 111 ? -1.323 -7.020 -12.970 1.00 87.69 111 LYS A N 1
ATOM 823 C CA . LYS A 1 111 ? 0.134 -6.896 -12.959 1.00 87.69 111 LYS A CA 1
ATOM 824 C C . LYS A 1 111 ? 0.555 -5.460 -13.300 1.00 87.69 111 LYS A C 1
ATOM 826 O O . LYS A 1 111 ? 0.096 -4.887 -14.282 1.00 87.69 111 LYS A O 1
ATOM 831 N N . GLY A 1 112 ? 1.440 -4.904 -12.481 1.00 86.75 112 GLY A N 1
ATOM 832 C CA . GLY A 1 112 ? 1.940 -3.539 -12.597 1.00 86.75 112 GLY A CA 1
ATOM 833 C C . GLY A 1 112 ? 1.028 -2.460 -12.010 1.00 86.75 112 GLY A C 1
ATOM 834 O O . GLY A 1 112 ? 1.358 -1.285 -12.119 1.00 86.75 112 GLY A O 1
ATOM 835 N N . ARG A 1 113 ? -0.092 -2.828 -11.373 1.00 90.38 113 ARG A N 1
ATOM 836 C CA . ARG A 1 113 ? -0.959 -1.883 -10.656 1.00 90.38 113 ARG A CA 1
ATOM 837 C C . ARG A 1 113 ? -0.475 -1.647 -9.227 1.00 90.38 113 ARG A C 1
ATOM 839 O O . ARG A 1 113 ? 0.011 -2.579 -8.587 1.00 90.38 113 ARG A O 1
ATOM 846 N N . SER A 1 114 ? -0.601 -0.415 -8.738 1.00 90.38 114 SER A N 1
ATOM 847 C CA . SER A 1 114 ? -0.160 -0.000 -7.404 1.00 90.38 114 SER A CA 1
ATOM 848 C C . SER A 1 114 ? -0.983 -0.681 -6.318 1.00 90.38 114 SER A C 1
ATOM 850 O O . SER A 1 114 ? -2.216 -0.627 -6.301 1.00 90.38 114 SER A O 1
ATOM 852 N N . VAL A 1 115 ? -0.278 -1.299 -5.375 1.00 89.25 115 VAL A N 1
ATOM 853 C CA . VAL A 1 115 ? -0.885 -1.977 -4.226 1.00 89.25 115 VAL A CA 1
A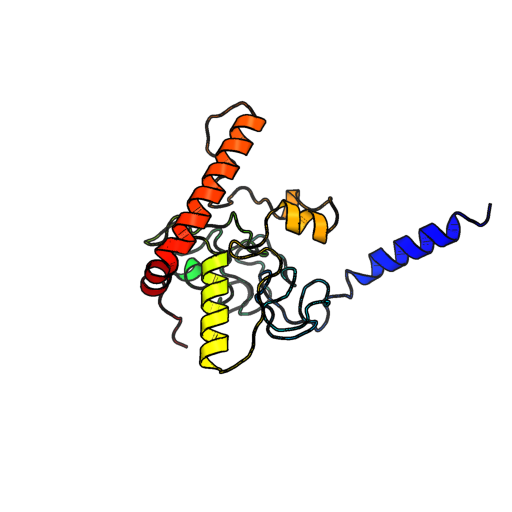TOM 854 C C . VAL A 1 115 ? -1.377 -0.943 -3.218 1.00 89.25 115 VAL A C 1
ATOM 856 O O . VAL A 1 115 ? -2.447 -1.107 -2.634 1.00 89.25 115 VAL A O 1
ATOM 859 N N . TRP A 1 116 ? -0.624 0.148 -3.047 1.00 90.62 116 TRP A N 1
ATOM 860 C CA . TRP A 1 116 ? -1.000 1.236 -2.151 1.00 90.62 116 TRP A CA 1
ATOM 861 C C . TRP A 1 116 ? -2.300 1.899 -2.597 1.00 90.62 116 TRP A C 1
ATOM 863 O O . TRP A 1 116 ? -3.227 2.035 -1.800 1.00 90.62 116 TRP A O 1
ATOM 873 N N . GLN A 1 117 ? -2.396 2.264 -3.878 1.00 93.69 117 GLN A N 1
ATOM 874 C CA . GLN A 1 117 ? -3.583 2.946 -4.392 1.00 93.69 117 GLN A CA 1
ATOM 875 C C . GLN A 1 117 ? -4.821 2.044 -4.324 1.00 93.69 117 GLN A C 1
ATOM 877 O O . GLN A 1 117 ? -5.899 2.523 -3.974 1.00 93.69 117 GLN A O 1
ATOM 882 N N . LEU A 1 118 ? -4.672 0.735 -4.568 1.00 92.69 118 LEU A N 1
ATOM 883 C CA . LEU A 1 118 ? -5.750 -0.236 -4.363 1.00 92.69 118 LEU A CA 1
ATOM 884 C C . LEU A 1 118 ? -6.182 -0.294 -2.888 1.00 92.69 118 LEU A C 1
ATOM 886 O O . LEU A 1 118 ? -7.376 -0.211 -2.593 1.00 92.69 118 LEU A O 1
ATOM 890 N N . ALA A 1 119 ? -5.227 -0.391 -1.957 1.00 91.44 119 ALA A N 1
ATOM 891 C CA . ALA A 1 119 ? -5.508 -0.409 -0.521 1.00 91.44 119 ALA A CA 1
ATOM 892 C C . ALA A 1 119 ? -6.232 0.864 -0.070 1.00 91.44 119 ALA A C 1
ATOM 894 O O . ALA A 1 119 ? -7.226 0.805 0.660 1.00 91.44 119 ALA A O 1
ATOM 895 N N . ARG A 1 120 ? -5.776 2.019 -0.563 1.00 94.06 120 ARG A N 1
ATOM 896 C CA . ARG A 1 120 ? -6.385 3.310 -0.275 1.00 94.06 120 ARG A CA 1
ATOM 897 C C . ARG A 1 120 ? -7.802 3.402 -0.834 1.00 94.06 120 ARG A C 1
ATOM 899 O O . ARG A 1 120 ? -8.714 3.755 -0.090 1.00 94.06 120 ARG A O 1
ATOM 906 N N . ALA A 1 121 ? -8.018 3.019 -2.091 1.00 93.44 121 ALA A N 1
ATOM 907 C CA . ALA A 1 121 ? -9.345 3.008 -2.702 1.00 93.44 121 ALA A CA 1
ATOM 908 C C . ALA A 1 121 ? -10.329 2.126 -1.912 1.00 93.44 121 ALA A C 1
ATOM 910 O O . ALA A 1 121 ? -11.448 2.549 -1.624 1.00 93.44 121 ALA A O 1
ATOM 911 N N . ARG A 1 122 ? -9.898 0.933 -1.480 1.00 91.50 122 ARG A N 1
ATOM 912 C CA . ARG A 1 122 ? -10.714 0.021 -0.659 1.00 91.50 122 ARG A CA 1
ATOM 913 C C . ARG A 1 122 ? -11.032 0.592 0.720 1.00 91.50 122 ARG A C 1
ATOM 915 O O . ARG A 1 122 ? -12.167 0.468 1.183 1.00 91.50 122 ARG A O 1
ATOM 922 N N . PHE A 1 123 ? -10.068 1.243 1.367 1.00 92.12 123 PHE A N 1
ATOM 923 C CA . PHE A 1 123 ? -10.304 1.955 2.621 1.00 92.12 123 PHE A CA 1
ATOM 924 C C . PHE A 1 123 ? -11.376 3.037 2.452 1.00 92.12 123 PHE A C 1
ATOM 926 O O . PHE A 1 123 ? -12.345 3.072 3.213 1.00 92.12 123 PHE A O 1
ATOM 933 N N . GLU A 1 124 ? -11.262 3.871 1.420 1.00 93.31 124 GLU A N 1
ATOM 934 C CA . GLU A 1 124 ? -12.238 4.928 1.160 1.00 93.31 124 GLU A CA 1
ATOM 935 C C . GLU A 1 124 ? -13.622 4.375 0.811 1.00 93.31 124 GLU A C 1
ATOM 937 O O . GLU A 1 124 ? -14.622 4.895 1.299 1.00 93.31 124 GLU A O 1
ATOM 942 N N . GLU A 1 125 ? -13.708 3.301 0.020 1.00 92.31 125 GLU A N 1
ATOM 943 C CA . GLU A 1 125 ? -14.972 2.611 -0.257 1.00 92.31 125 GLU A CA 1
ATOM 944 C C . GLU A 1 125 ? -15.644 2.109 1.025 1.00 92.31 125 GLU A C 1
ATOM 946 O O . GLU A 1 125 ? -16.850 2.298 1.192 1.00 92.31 125 GLU A O 1
ATOM 951 N N . LYS A 1 126 ? -14.882 1.498 1.944 1.00 90.19 126 LYS A N 1
ATOM 952 C CA . LYS A 1 126 ? -15.407 1.015 3.231 1.00 90.19 126 LYS A CA 1
ATOM 953 C C . LYS A 1 126 ? -15.921 2.162 4.093 1.00 90.19 126 LYS A C 1
ATOM 955 O O . LYS A 1 126 ? -17.022 2.063 4.628 1.00 90.19 126 LYS A O 1
ATOM 960 N N . ARG A 1 127 ? -15.164 3.258 4.196 1.00 92.06 127 ARG A N 1
ATOM 961 C CA . ARG A 1 127 ? -15.566 4.444 4.970 1.00 92.06 127 ARG A CA 1
ATOM 962 C C . ARG A 1 127 ? -16.794 5.127 4.366 1.00 92.06 127 ARG A C 1
ATOM 964 O O . ARG A 1 127 ? -17.702 5.496 5.103 1.00 92.06 127 ARG A O 1
ATOM 971 N N . LYS A 1 128 ? -16.870 5.240 3.034 1.00 93.81 128 LYS A N 1
ATOM 972 C CA . LYS A 1 128 ? -18.056 5.761 2.329 1.00 93.81 128 LYS A CA 1
ATOM 973 C C . LYS A 1 128 ? -19.279 4.876 2.578 1.00 93.81 128 LYS A C 1
ATOM 975 O O . LYS A 1 128 ? -20.339 5.399 2.906 1.00 93.81 128 LYS A O 1
ATOM 980 N N . ALA A 1 129 ? -19.127 3.553 2.489 1.00 92.56 129 ALA A N 1
ATOM 981 C CA . ALA A 1 129 ? -20.214 2.604 2.733 1.00 92.56 129 ALA A CA 1
ATOM 982 C C . ALA A 1 129 ? -20.748 2.657 4.177 1.00 92.56 129 ALA A C 1
ATOM 984 O O . ALA A 1 129 ? -21.941 2.465 4.391 1.00 92.56 129 ALA A O 1
ATOM 985 N N . SER A 1 130 ? -19.891 2.955 5.158 1.00 91.25 130 SER A N 1
ATOM 986 C CA . SER A 1 130 ? -20.273 3.126 6.567 1.00 91.25 130 SER A CA 1
ATOM 987 C C . SER A 1 130 ? -20.609 4.573 6.959 1.00 91.25 130 SER A C 1
ATOM 989 O O . SER A 1 130 ? -20.828 4.846 8.138 1.00 91.25 130 SER A O 1
ATOM 991 N N . ASN A 1 131 ? -20.654 5.505 5.998 1.00 92.88 131 ASN A N 1
ATOM 992 C CA . ASN A 1 131 ? -20.853 6.943 6.218 1.00 92.88 131 ASN A CA 1
ATOM 993 C C . ASN A 1 131 ? -19.873 7.558 7.247 1.00 92.88 131 ASN A C 1
ATOM 995 O O . ASN A 1 131 ? -20.212 8.461 8.015 1.00 92.88 131 ASN A O 1
ATOM 999 N N . GLN A 1 132 ? -18.641 7.048 7.286 1.00 91.62 132 GLN A N 1
ATOM 1000 C CA . GLN A 1 132 ? -17.577 7.515 8.166 1.00 91.62 132 GLN A CA 1
ATOM 1001 C C . GLN A 1 132 ? -16.677 8.526 7.447 1.00 91.62 132 GLN A C 1
ATOM 1003 O O . GLN A 1 132 ? -16.237 8.307 6.320 1.00 91.62 132 GLN A O 1
ATOM 1008 N N . LYS A 1 133 ? -16.333 9.624 8.130 1.00 93.06 133 LYS A N 1
ATOM 1009 C CA . LYS A 1 133 ? -15.412 10.644 7.601 1.00 93.06 133 LYS A CA 1
ATOM 1010 C C . LYS A 1 133 ? -13.975 10.120 7.537 1.00 93.06 133 LYS A C 1
ATOM 1012 O O . LYS A 1 133 ? -13.554 9.350 8.402 1.00 93.06 133 LYS A O 1
ATOM 1017 N N . PHE A 1 134 ? -13.213 10.563 6.549 1.00 94.56 134 PHE A N 1
ATOM 1018 C CA . PHE A 1 134 ? -11.778 10.309 6.421 1.00 94.56 134 PHE A CA 1
ATOM 1019 C C . PHE A 1 134 ? -11.114 11.488 5.701 1.00 94.56 134 PHE A C 1
ATOM 1021 O O . PHE A 1 134 ? -11.786 12.225 4.979 1.00 94.56 134 PHE A O 1
ATOM 1028 N N . GLY A 1 135 ? -9.820 11.682 5.936 1.00 93.75 135 GLY A N 1
ATOM 1029 C CA . GLY A 1 135 ? -9.025 12.768 5.365 1.00 93.75 135 GLY A CA 1
ATOM 1030 C C . GLY A 1 135 ? -8.056 12.289 4.290 1.00 93.75 135 GLY A C 1
ATOM 1031 O O . GLY A 1 135 ? -7.940 11.088 4.032 1.00 93.75 135 GLY A O 1
ATOM 1032 N N . ALA A 1 136 ? -7.363 13.238 3.663 1.00 93.88 136 ALA A N 1
ATOM 1033 C CA . ALA A 1 136 ? -6.364 12.963 2.638 1.00 93.88 136 ALA A CA 1
ATOM 1034 C C . ALA A 1 136 ? -5.092 12.322 3.237 1.00 93.88 136 ALA A C 1
ATOM 1036 O O . ALA A 1 136 ? -4.702 12.654 4.358 1.00 93.88 136 ALA A O 1
ATOM 1037 N N . PRO A 1 137 ? -4.437 11.408 2.508 1.00 92.88 137 PRO A N 1
ATOM 1038 C CA . PRO A 1 137 ? -3.209 10.769 2.960 1.00 92.88 137 PRO A CA 1
ATOM 1039 C C . PRO A 1 137 ? -2.021 11.764 2.941 1.00 92.88 137 PRO A C 1
ATOM 1041 O O . PRO A 1 137 ? -1.933 12.572 2.015 1.00 92.88 137 PRO A O 1
ATOM 1044 N N . PRO A 1 138 ? -1.081 11.711 3.909 1.00 87.31 138 PRO A N 1
ATOM 1045 C CA . PRO A 1 138 ? -0.026 12.726 4.051 1.00 87.31 138 PRO A CA 1
ATOM 1046 C C . PRO A 1 138 ? 0.952 12.870 2.876 1.00 87.31 138 PRO A C 1
ATOM 1048 O O . PRO A 1 138 ? 1.360 13.988 2.580 1.00 87.31 138 PRO A O 1
ATOM 1051 N N . ALA A 1 139 ? 1.326 11.777 2.200 1.00 85.00 139 ALA A N 1
ATOM 1052 C CA . ALA A 1 139 ? 2.251 11.815 1.056 1.00 85.00 139 ALA A CA 1
ATOM 1053 C C . ALA A 1 139 ? 1.548 11.885 -0.318 1.00 85.00 139 ALA A C 1
ATOM 1055 O O . ALA A 1 139 ? 2.157 11.594 -1.342 1.00 85.00 139 ALA A O 1
ATOM 1056 N N . GLY A 1 140 ? 0.265 12.262 -0.359 1.00 87.19 140 GLY A N 1
ATOM 1057 C CA . GLY A 1 140 ? -0.488 12.412 -1.608 1.00 87.19 140 GLY A CA 1
ATOM 1058 C C . GLY A 1 140 ? -1.049 11.104 -2.183 1.00 87.19 140 GLY A C 1
ATOM 1059 O O . GLY A 1 140 ? -1.154 10.086 -1.500 1.00 87.19 140 GLY A O 1
ATOM 1060 N N . GLU A 1 141 ? -1.467 11.157 -3.451 1.00 87.56 141 GLU A N 1
ATOM 1061 C CA . GLU A 1 141 ? -2.319 10.148 -4.111 1.00 87.56 141 GLU A CA 1
ATOM 1062 C C . GLU A 1 141 ? -1.591 8.878 -4.590 1.00 87.56 141 GLU A C 1
ATOM 1064 O O . GLU A 1 141 ? -2.238 7.935 -5.055 1.00 87.56 141 GLU A O 1
ATOM 1069 N N . PHE A 1 142 ? -0.263 8.828 -4.472 1.00 89.56 142 PHE A N 1
ATOM 1070 C CA . PHE A 1 142 ? 0.560 7.689 -4.904 1.00 89.56 142 PHE A CA 1
ATOM 1071 C C . PHE A 1 142 ? 1.111 6.858 -3.739 1.00 89.56 142 PHE A C 1
ATOM 1073 O O . PHE A 1 142 ? 1.581 5.737 -3.934 1.00 89.56 142 PHE A O 1
ATOM 1080 N N . GLY A 1 143 ? 0.975 7.361 -2.511 1.00 87.50 143 GLY A N 1
ATOM 1081 C CA . GLY A 1 143 ? 1.473 6.703 -1.311 1.00 87.50 143 GLY A CA 1
ATOM 1082 C C . GLY A 1 143 ? 2.868 7.164 -0.895 1.00 87.50 143 GLY A C 1
ATOM 1083 O O . GLY A 1 143 ? 3.441 8.069 -1.497 1.00 87.50 143 GLY A O 1
ATOM 1084 N N . PRO A 1 144 ? 3.415 6.584 0.184 1.00 87.69 144 PRO A N 1
ATOM 1085 C CA . PRO A 1 144 ? 4.676 7.041 0.742 1.00 87.69 144 PRO A CA 1
ATOM 1086 C C . PRO A 1 144 ? 5.859 6.565 -0.108 1.00 87.69 144 PRO A C 1
ATOM 1088 O O . PRO A 1 144 ? 5.976 5.373 -0.416 1.00 87.69 144 PRO A O 1
ATOM 1091 N N . SER A 1 145 ? 6.760 7.490 -0.441 1.00 85.00 145 SER A N 1
ATOM 1092 C CA . SER A 1 145 ? 8.050 7.161 -1.047 1.00 85.00 145 SER A CA 1
ATOM 1093 C C . SER A 1 145 ? 9.017 6.565 -0.021 1.00 85.00 145 SER A C 1
ATOM 1095 O O . SER A 1 145 ? 8.814 6.661 1.193 1.00 85.00 145 SER A O 1
ATOM 1097 N N . ASN A 1 146 ? 10.106 5.954 -0.495 1.00 79.06 146 ASN A N 1
ATOM 1098 C CA . ASN A 1 146 ? 11.160 5.479 0.407 1.00 79.06 146 ASN A CA 1
ATOM 1099 C C . ASN A 1 146 ? 11.780 6.642 1.186 1.00 79.06 146 ASN A C 1
ATOM 1101 O O . ASN A 1 146 ? 12.090 6.503 2.366 1.00 79.06 146 ASN A O 1
ATOM 1105 N N . GLU A 1 147 ? 11.939 7.786 0.529 1.00 79.88 147 GLU A N 1
ATOM 1106 C CA . GLU A 1 147 ? 12.511 9.006 1.083 1.00 79.88 147 GLU A CA 1
ATOM 1107 C C . GLU A 1 147 ? 11.618 9.543 2.212 1.00 79.88 147 GLU A C 1
ATOM 1109 O O . GLU A 1 147 ? 12.101 9.729 3.327 1.00 79.88 147 GLU A O 1
ATOM 1114 N N . TYR A 1 148 ? 10.301 9.629 1.980 1.00 85.06 148 TYR A N 1
ATOM 1115 C CA . TYR A 1 148 ? 9.315 10.035 2.989 1.00 85.06 148 TYR A CA 1
ATOM 1116 C C . TYR A 1 148 ? 9.382 9.159 4.250 1.00 85.06 148 TYR A C 1
ATOM 1118 O O . TYR A 1 148 ? 9.434 9.643 5.381 1.00 85.06 148 TYR A O 1
ATOM 1126 N N . ILE A 1 149 ? 9.428 7.841 4.057 1.00 79.94 149 ILE A N 1
ATOM 1127 C CA . ILE A 1 149 ? 9.518 6.872 5.153 1.00 79.94 149 ILE A CA 1
ATOM 1128 C C . ILE A 1 149 ? 10.847 7.002 5.904 1.00 79.94 149 ILE A C 1
ATOM 1130 O O . ILE A 1 149 ? 10.886 6.938 7.134 1.00 79.94 149 ILE A O 1
ATOM 1134 N N . SER A 1 150 ? 11.938 7.231 5.180 1.00 77.88 150 SER A N 1
ATOM 1135 C CA . SER A 1 150 ? 13.276 7.368 5.760 1.00 77.88 150 SER A CA 1
ATOM 1136 C C . SER A 1 150 ? 13.411 8.624 6.615 1.00 77.88 150 SER A C 1
ATOM 1138 O O . SER A 1 150 ? 14.015 8.575 7.689 1.00 77.88 150 SER A O 1
ATOM 1140 N N . GLU A 1 151 ? 12.808 9.730 6.184 1.00 82.25 151 GLU A N 1
ATOM 1141 C CA . GLU A 1 151 ? 12.718 10.963 6.967 1.00 82.25 151 GLU A CA 1
ATOM 1142 C C . GLU A 1 151 ? 11.901 10.751 8.248 1.00 82.25 151 GLU A C 1
ATOM 1144 O O . GLU A 1 151 ? 12.322 11.161 9.333 1.00 82.25 151 GLU A O 1
ATOM 1149 N N . LEU A 1 152 ? 10.777 10.032 8.158 1.00 79.25 152 LEU A N 1
ATOM 1150 C CA . LEU A 1 152 ? 9.903 9.768 9.301 1.00 79.25 152 LEU A CA 1
ATOM 1151 C C . LEU A 1 152 ? 10.558 8.864 10.367 1.00 79.25 152 LEU A C 1
ATOM 1153 O O . LEU A 1 152 ? 10.441 9.100 11.581 1.00 79.25 152 LEU A O 1
ATOM 1157 N N . TYR A 1 153 ? 11.268 7.818 9.936 1.00 73.00 153 TYR A N 1
ATOM 1158 C CA . TYR A 1 153 ? 11.959 6.900 10.846 1.00 73.00 153 TYR A CA 1
ATOM 1159 C C . TYR A 1 153 ? 13.304 7.448 11.350 1.00 73.00 153 TYR A C 1
ATOM 1161 O O . TYR A 1 153 ? 13.673 7.152 12.492 1.00 73.00 153 TYR A O 1
ATOM 1169 N N . GLY A 1 154 ? 13.973 8.311 10.579 1.00 68.25 154 GLY A N 1
ATOM 1170 C CA . GLY A 1 154 ? 15.264 8.917 10.905 1.00 68.25 154 GLY A CA 1
ATOM 1171 C C . GLY A 1 154 ? 16.449 8.128 10.337 1.00 68.25 154 GLY A C 1
ATOM 1172 O O . GLY A 1 154 ? 17.131 7.425 11.080 1.00 68.25 154 GLY A O 1
ATOM 1173 N N . GLU A 1 155 ? 16.675 8.263 9.024 1.00 54.12 155 GLU A N 1
ATOM 1174 C CA . GLU A 1 155 ? 17.897 7.984 8.227 1.00 54.12 155 GLU A CA 1
ATOM 1175 C C . GLU A 1 155 ? 18.588 6.604 8.322 1.00 54.12 155 GLU A C 1
ATOM 1177 O O . GLU A 1 155 ? 19.526 6.355 7.569 1.00 54.12 155 GLU A O 1
ATOM 1182 N N . LYS A 1 156 ? 18.155 5.667 9.175 1.00 48.53 156 LYS A N 1
ATOM 1183 C CA . LYS A 1 156 ? 18.851 4.375 9.370 1.00 48.53 156 LYS A CA 1
ATOM 1184 C C . LYS A 1 156 ? 18.114 3.116 8.906 1.00 48.53 156 LYS A C 1
ATOM 1186 O O . LYS A 1 156 ? 18.632 2.030 9.128 1.00 48.53 156 LYS A O 1
ATOM 1191 N N . THR A 1 157 ? 16.945 3.226 8.276 1.00 48.09 157 THR A N 1
ATOM 1192 C CA . THR A 1 157 ? 16.080 2.057 7.989 1.00 48.09 157 THR A CA 1
ATOM 1193 C C . THR A 1 157 ? 15.747 1.848 6.508 1.00 48.09 157 THR A C 1
ATOM 1195 O O . THR A 1 157 ? 14.954 0.968 6.179 1.00 48.09 157 THR A O 1
ATOM 1198 N N . VAL A 1 158 ? 16.369 2.606 5.591 1.00 45.59 158 VAL A N 1
ATOM 1199 C CA . VAL A 1 158 ? 16.171 2.455 4.129 1.00 45.59 158 VAL A CA 1
ATOM 1200 C C . VAL A 1 158 ? 16.461 1.012 3.679 1.00 45.59 158 VAL A C 1
ATOM 1202 O O . VAL A 1 158 ? 15.784 0.472 2.803 1.00 45.59 158 VAL A O 1
ATOM 1205 N N . GLU A 1 159 ? 17.452 0.370 4.301 1.00 48.72 159 GLU A N 1
ATOM 1206 C CA . GLU A 1 159 ? 17.896 -0.988 3.965 1.00 48.72 159 GLU A CA 1
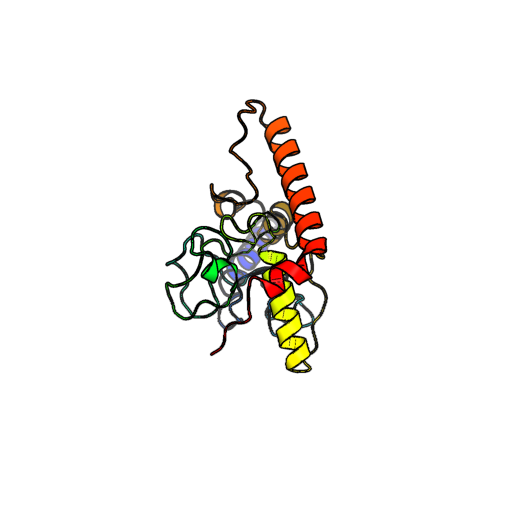ATOM 1207 C C . GLU A 1 159 ? 16.879 -2.068 4.382 1.00 48.72 159 GLU A C 1
ATOM 1209 O O . GLU A 1 159 ? 16.755 -3.074 3.690 1.00 48.72 159 GLU A O 1
ATOM 1214 N N . ASP A 1 160 ? 16.068 -1.829 5.420 1.00 50.44 160 ASP A N 1
ATOM 1215 C CA . ASP A 1 160 ? 15.119 -2.827 5.942 1.00 50.44 160 ASP A CA 1
ATOM 1216 C C . ASP A 1 160 ? 13.772 -2.829 5.198 1.00 50.44 160 ASP A C 1
ATOM 1218 O O . ASP A 1 160 ? 13.100 -3.860 5.104 1.00 50.44 160 ASP A O 1
ATOM 1222 N N . HIS A 1 161 ? 13.365 -1.689 4.628 1.00 53.03 161 HIS A N 1
ATOM 1223 C CA . HIS A 1 161 ? 12.104 -1.571 3.879 1.00 53.03 161 HIS A CA 1
ATOM 1224 C C . HIS A 1 161 ? 12.284 -1.736 2.360 1.00 53.03 161 HIS A C 1
ATOM 1226 O O . HIS A 1 161 ? 11.315 -2.002 1.635 1.00 53.03 161 HIS A O 1
ATOM 1232 N N . SER A 1 162 ? 13.526 -1.649 1.869 1.00 51.16 162 SER A N 1
ATOM 1233 C CA . SER A 1 162 ? 13.899 -1.937 0.481 1.00 51.16 162 SER A CA 1
ATOM 1234 C C . SER A 1 162 ? 14.216 -3.422 0.282 1.00 51.16 162 SER A C 1
ATOM 1236 O O . SER A 1 162 ? 15.313 -3.822 -0.088 1.00 51.16 162 SER A O 1
ATOM 1238 N N . SER A 1 163 ? 13.227 -4.291 0.491 1.00 48.28 163 SER A N 1
ATOM 1239 C CA . SER A 1 163 ? 13.414 -5.696 0.128 1.00 48.28 163 SER A CA 1
ATOM 1240 C C . SER A 1 163 ? 13.706 -5.838 -1.375 1.00 48.28 163 SER A C 1
ATOM 1242 O O . SER A 1 163 ? 12.955 -5.337 -2.224 1.00 48.28 163 SER A O 1
ATOM 1244 N N . CYS A 1 164 ? 14.784 -6.557 -1.712 1.00 38.41 164 CYS A N 1
ATOM 1245 C CA . CYS A 1 164 ? 14.982 -7.151 -3.034 1.00 38.41 164 CYS A CA 1
ATOM 1246 C C . CYS A 1 164 ? 13.708 -7.929 -3.391 1.00 38.41 164 CYS A C 1
ATOM 1248 O O . CYS A 1 164 ? 13.411 -8.954 -2.783 1.00 38.41 164 CYS A O 1
ATOM 1250 N N . GLY A 1 165 ? 12.909 -7.394 -4.311 1.00 49.75 165 GLY A N 1
ATOM 1251 C CA . GLY A 1 165 ? 11.579 -7.919 -4.615 1.00 49.75 165 GLY A CA 1
ATOM 1252 C C . GLY A 1 165 ? 10.511 -6.851 -4.832 1.00 49.75 165 GLY A C 1
ATOM 1253 O O . GLY A 1 165 ? 9.454 -7.196 -5.341 1.00 49.75 165 GLY A O 1
ATOM 1254 N N . GLN A 1 166 ? 10.773 -5.572 -4.518 1.00 56.28 166 GLN A N 1
ATOM 1255 C CA . GLN A 1 166 ? 9.924 -4.447 -4.946 1.00 56.28 166 GLN A CA 1
ATOM 1256 C C . GLN A 1 166 ? 9.446 -4.638 -6.392 1.00 56.28 166 GLN A C 1
ATOM 1258 O O . GLN A 1 166 ? 10.227 -4.619 -7.343 1.00 56.28 166 GLN A O 1
ATOM 1263 N N . SER A 1 167 ? 8.145 -4.840 -6.533 1.00 52.66 167 SER A N 1
ATOM 1264 C CA . SER A 1 167 ? 7.465 -5.251 -7.757 1.00 52.66 167 SER A CA 1
ATOM 1265 C C . SER A 1 167 ? 7.410 -4.168 -8.839 1.00 52.66 167 SER A C 1
ATOM 1267 O O . SER A 1 167 ? 6.916 -4.426 -9.932 1.00 52.66 167 SER A O 1
ATOM 1269 N N . GLY A 1 168 ? 7.932 -2.975 -8.531 1.00 50.19 168 GLY A N 1
ATOM 1270 C CA . GLY A 1 168 ? 8.220 -1.881 -9.468 1.00 50.19 168 GLY A CA 1
ATOM 1271 C C . GLY A 1 168 ? 9.650 -1.886 -10.012 1.00 50.19 168 GLY A C 1
ATOM 1272 O O . GLY A 1 168 ? 10.047 -0.960 -10.703 1.00 50.19 168 GLY A O 1
ATOM 1273 N N . SER A 1 169 ? 10.437 -2.922 -9.699 1.00 50.00 169 SER A N 1
ATOM 1274 C CA . SER A 1 169 ? 11.816 -3.156 -10.144 1.00 50.00 169 SER A CA 1
ATOM 1275 C C . SER A 1 169 ? 12.795 -1.999 -9.885 1.00 50.00 169 SER A C 1
ATOM 1277 O O . SER A 1 169 ? 13.044 -1.159 -10.740 1.00 50.00 169 SER A O 1
ATOM 1279 N N . ARG A 1 170 ? 13.481 -2.020 -8.734 1.00 54.53 170 ARG A N 1
ATOM 1280 C CA . ARG A 1 170 ? 14.755 -1.284 -8.573 1.00 54.53 170 ARG A CA 1
ATOM 1281 C C . ARG A 1 170 ? 15.996 -2.093 -8.993 1.00 54.53 170 ARG A C 1
ATOM 1283 O O . ARG A 1 170 ? 17.111 -1.592 -8.880 1.00 54.53 170 ARG A O 1
ATOM 1290 N N . SER A 1 171 ? 15.847 -3.311 -9.528 1.00 48.81 171 SER A N 1
ATOM 1291 C CA . SER A 1 171 ? 16.997 -4.105 -10.003 1.00 48.81 171 SER A CA 1
ATOM 1292 C C . SER A 1 171 ? 16.621 -5.366 -10.799 1.00 48.81 171 SER A C 1
ATOM 1294 O O . SER A 1 171 ? 16.758 -6.484 -10.317 1.00 48.81 171 SER A O 1
ATOM 1296 N N . CYS A 1 172 ? 16.211 -5.207 -12.059 1.00 52.22 172 CYS A N 1
ATOM 1297 C CA . CYS A 1 172 ? 16.409 -6.234 -13.102 1.00 52.22 172 CYS A CA 1
ATOM 1298 C C . CYS A 1 172 ? 16.859 -5.604 -14.433 1.00 52.22 172 CYS A C 1
ATOM 1300 O O . CYS A 1 172 ? 16.706 -6.211 -15.487 1.00 52.22 172 CYS A O 1
ATOM 1302 N N . SER A 1 173 ? 17.405 -4.383 -14.413 1.00 58.28 173 SER A N 1
ATOM 1303 C CA . SER A 1 173 ? 18.022 -3.800 -15.602 1.00 58.28 173 SER A CA 1
ATOM 1304 C C . SER A 1 173 ? 19.499 -4.191 -15.653 1.00 58.28 173 SER A C 1
ATOM 1306 O O . SER A 1 173 ? 20.210 -4.156 -14.646 1.00 58.28 173 SER A O 1
ATOM 1308 N N . TYR A 1 174 ? 19.989 -4.547 -16.842 1.00 63.47 174 TYR A N 1
ATOM 1309 C CA . TYR A 1 174 ? 21.412 -4.820 -17.096 1.00 63.47 174 TYR A CA 1
ATOM 1310 C C . TYR A 1 174 ? 22.280 -3.542 -17.056 1.00 63.47 174 TYR A C 1
ATOM 1312 O O . TYR A 1 174 ? 23.434 -3.544 -17.482 1.00 63.47 174 TYR A O 1
ATOM 1320 N N . ILE A 1 175 ? 21.738 -2.435 -16.537 1.00 75.31 175 ILE A N 1
ATOM 1321 C CA . ILE A 1 175 ? 22.398 -1.135 -16.465 1.00 75.31 175 ILE A CA 1
ATOM 1322 C C . ILE A 1 175 ? 23.430 -1.176 -15.350 1.00 75.31 175 ILE A C 1
ATOM 1324 O O . ILE A 1 175 ? 23.106 -1.209 -14.161 1.00 75.31 175 ILE A O 1
ATOM 1328 N N . GLN A 1 176 ? 24.701 -1.181 -15.737 1.00 75.12 176 GLN A N 1
ATOM 1329 C CA . GLN A 1 176 ? 25.819 -1.248 -14.798 1.00 75.12 176 GLN A CA 1
ATOM 1330 C C . GLN A 1 176 ? 26.017 0.061 -14.024 1.00 75.12 176 GLN A C 1
ATOM 1332 O O . GLN A 1 176 ? 26.441 0.028 -12.872 1.00 75.12 176 GLN A O 1
ATOM 1337 N N . ASN A 1 177 ? 25.674 1.205 -14.625 1.00 84.94 177 ASN A N 1
ATOM 1338 C CA . ASN A 1 177 ? 25.766 2.498 -13.958 1.00 84.94 177 ASN A CA 1
ATOM 1339 C C . ASN A 1 177 ? 24.667 2.635 -12.888 1.00 84.94 177 ASN A C 1
ATOM 1341 O O . ASN A 1 177 ? 23.477 2.504 -13.178 1.00 84.94 177 ASN A O 1
ATOM 1345 N N . LYS A 1 178 ? 25.080 2.902 -11.646 1.00 79.06 178 LYS A N 1
ATOM 1346 C CA . LYS A 1 178 ? 24.185 2.999 -10.487 1.00 79.06 178 LYS A CA 1
ATOM 1347 C C . LYS A 1 178 ? 23.153 4.121 -10.635 1.00 79.06 178 LYS A C 1
ATOM 1349 O O . LYS A 1 178 ? 21.975 3.886 -10.382 1.00 79.06 178 LYS A O 1
ATOM 1354 N N . ASP A 1 179 ? 23.585 5.304 -11.053 1.00 82.81 179 ASP A N 1
ATOM 1355 C CA . ASP A 1 179 ? 22.728 6.491 -11.115 1.00 82.81 179 ASP A CA 1
ATOM 1356 C C . ASP A 1 179 ? 21.721 6.380 -12.262 1.00 82.81 179 ASP A C 1
ATOM 1358 O O . ASP A 1 179 ? 20.537 6.648 -12.079 1.00 82.81 179 ASP A O 1
ATOM 1362 N N . ALA A 1 180 ? 22.157 5.871 -13.416 1.00 81.50 180 ALA A N 1
ATOM 1363 C CA . ALA A 1 180 ? 21.282 5.580 -14.547 1.00 81.50 180 ALA A CA 1
ATOM 1364 C C . ALA A 1 180 ? 20.242 4.503 -14.198 1.00 81.50 180 ALA A C 1
ATOM 1366 O O . ALA A 1 180 ? 19.062 4.662 -14.502 1.00 81.50 180 ALA A O 1
ATOM 1367 N N . ARG A 1 181 ? 20.650 3.437 -13.493 1.00 77.75 181 ARG A N 1
ATOM 1368 C CA . ARG A 1 181 ? 19.727 2.405 -12.995 1.00 77.75 181 ARG A CA 1
ATOM 1369 C C . ARG A 1 181 ? 18.683 3.000 -12.052 1.00 77.75 181 ARG A C 1
ATOM 1371 O O . ARG A 1 181 ? 17.515 2.627 -12.118 1.00 77.75 181 ARG A O 1
ATOM 1378 N N . GLN A 1 182 ? 19.105 3.903 -11.170 1.00 78.44 182 GLN A N 1
ATOM 1379 C CA . GLN A 1 182 ? 18.219 4.554 -10.213 1.00 78.44 182 GLN A CA 1
ATOM 1380 C C . GLN A 1 182 ? 17.231 5.505 -10.898 1.00 78.44 182 GLN A C 1
ATOM 1382 O O . GLN A 1 182 ? 16.052 5.504 -10.544 1.00 78.44 182 GLN A O 1
ATOM 1387 N N . ALA A 1 183 ? 17.696 6.284 -11.875 1.00 82.50 183 ALA A N 1
ATOM 1388 C CA . ALA A 1 183 ? 16.858 7.188 -12.655 1.00 82.50 183 ALA A CA 1
ATOM 1389 C C . ALA A 1 183 ? 15.785 6.423 -13.443 1.00 82.50 183 ALA A C 1
ATOM 1391 O O . ALA A 1 183 ? 14.610 6.771 -13.365 1.00 82.50 183 ALA A O 1
ATOM 1392 N N . GLU A 1 184 ? 16.160 5.336 -14.122 1.00 81.56 184 GLU A N 1
ATOM 1393 C CA . GLU A 1 184 ? 15.205 4.499 -14.856 1.00 81.56 184 GLU A CA 1
ATOM 1394 C C . GLU A 1 184 ? 14.188 3.833 -13.926 1.00 81.56 184 GLU A C 1
ATOM 1396 O O . GLU A 1 184 ? 12.994 3.828 -14.210 1.00 81.56 184 GLU A O 1
ATOM 1401 N N . ALA A 1 185 ? 14.633 3.319 -12.777 1.00 78.12 185 ALA A N 1
ATOM 1402 C CA . ALA A 1 185 ? 13.718 2.740 -11.804 1.00 78.12 185 ALA A CA 1
ATOM 1403 C C . ALA A 1 185 ? 12.707 3.769 -11.273 1.00 78.12 185 ALA A C 1
ATOM 1405 O O . ALA A 1 185 ? 11.542 3.433 -11.087 1.00 78.12 185 ALA A O 1
ATOM 1406 N N . ASN A 1 186 ? 13.130 5.016 -11.048 1.00 81.62 186 ASN A N 1
ATOM 1407 C CA . ASN A 1 186 ? 12.225 6.082 -10.616 1.00 81.62 186 ASN A CA 1
ATOM 1408 C C . ASN A 1 186 ? 11.206 6.434 -11.710 1.00 81.62 186 ASN A C 1
ATOM 1410 O O . ASN A 1 186 ? 10.019 6.496 -11.412 1.00 81.62 186 ASN A O 1
ATOM 1414 N N . ALA A 1 187 ? 11.649 6.570 -12.964 1.00 84.81 187 ALA A N 1
ATOM 1415 C CA . ALA A 1 187 ? 10.760 6.834 -14.098 1.00 84.81 187 ALA A CA 1
ATOM 1416 C C . ALA A 1 187 ? 9.735 5.703 -14.316 1.00 84.81 187 ALA A C 1
ATOM 1418 O O . ALA A 1 187 ? 8.570 5.954 -14.627 1.00 84.81 187 ALA A O 1
ATOM 1419 N N . ASN A 1 188 ? 10.146 4.446 -14.110 1.00 83.44 188 ASN A N 1
ATOM 1420 C CA . ASN A 1 188 ? 9.243 3.298 -14.173 1.00 83.44 188 ASN A CA 1
ATOM 1421 C C . ASN A 1 188 ? 8.192 3.340 -13.058 1.00 83.44 188 ASN A C 1
ATOM 1423 O O . ASN A 1 188 ? 7.020 3.094 -13.329 1.00 83.44 188 ASN A O 1
ATOM 1427 N N . VAL A 1 189 ? 8.592 3.659 -11.821 1.00 84.88 189 VAL A N 1
ATOM 1428 C CA . VAL A 1 189 ? 7.657 3.799 -10.691 1.00 84.88 189 VAL A CA 1
ATOM 1429 C C . VAL A 1 189 ? 6.626 4.889 -10.983 1.00 84.88 189 VAL A C 1
ATOM 1431 O O . VAL A 1 189 ? 5.438 4.602 -10.890 1.00 84.88 189 VAL A O 1
ATOM 1434 N N . GLU A 1 190 ? 7.061 6.069 -11.427 1.00 88.19 190 GLU A N 1
ATOM 1435 C CA . GLU A 1 190 ? 6.183 7.189 -11.802 1.00 88.19 190 GLU A CA 1
ATOM 1436 C C . GLU A 1 190 ? 5.187 6.780 -12.902 1.00 88.19 190 GLU A C 1
ATOM 1438 O O . GLU A 1 190 ? 3.973 6.902 -12.745 1.00 88.19 190 GLU A O 1
ATOM 1443 N N . THR A 1 191 ? 5.680 6.148 -13.971 1.00 89.88 191 THR A N 1
ATOM 1444 C CA . THR A 1 191 ? 4.827 5.640 -15.059 1.00 89.88 191 THR A CA 1
ATOM 1445 C C . THR A 1 191 ? 3.803 4.619 -14.549 1.00 89.88 191 THR A C 1
ATOM 1447 O O . THR A 1 191 ? 2.648 4.595 -14.980 1.00 89.88 191 THR A O 1
ATOM 1450 N N . MET A 1 192 ? 4.204 3.717 -13.652 1.00 89.31 192 MET A N 1
ATOM 1451 C CA . MET A 1 192 ? 3.309 2.695 -13.108 1.00 89.31 192 MET A CA 1
ATOM 1452 C C . MET A 1 192 ? 2.283 3.287 -12.135 1.00 89.31 192 MET A C 1
ATOM 1454 O O . MET A 1 192 ? 1.142 2.825 -12.119 1.00 89.31 192 MET A O 1
ATOM 1458 N N . GLU A 1 193 ? 2.648 4.303 -11.357 1.00 91.00 193 GLU A N 1
ATOM 1459 C CA . GLU A 1 193 ? 1.761 5.064 -10.469 1.00 91.00 193 GLU A CA 1
ATOM 1460 C C . GLU A 1 193 ? 0.648 5.772 -11.252 1.00 91.00 193 GLU A C 1
ATOM 1462 O O . GLU A 1 193 ? -0.536 5.582 -10.956 1.00 91.00 193 GLU A O 1
ATOM 1467 N N . GLU A 1 194 ? 1.001 6.504 -12.309 1.00 93.12 194 GLU A N 1
ATOM 1468 C CA . GLU A 1 194 ? 0.037 7.189 -13.180 1.00 93.12 194 GLU A CA 1
ATOM 1469 C C . GLU A 1 194 ? -0.915 6.198 -13.857 1.00 93.12 194 GLU A C 1
ATOM 1471 O O . GLU A 1 194 ? -2.142 6.329 -13.795 1.00 93.12 194 GLU A O 1
ATOM 1476 N N . ASN A 1 195 ? -0.355 5.140 -14.450 1.00 92.94 195 ASN A N 1
ATOM 1477 C CA . ASN A 1 195 ? -1.135 4.082 -15.083 1.00 92.94 195 ASN A CA 1
ATOM 1478 C C . ASN A 1 195 ? -2.087 3.406 -14.089 1.00 92.94 195 ASN A C 1
ATOM 1480 O O . ASN A 1 195 ? -3.191 2.999 -14.452 1.00 92.94 195 ASN A O 1
ATOM 1484 N N . SER A 1 196 ? -1.659 3.239 -12.839 1.00 93.06 196 SER A N 1
ATOM 1485 C CA . SER A 1 196 ? -2.473 2.642 -11.781 1.00 93.06 196 SER A CA 1
ATOM 1486 C C . SER A 1 196 ? -3.638 3.537 -11.378 1.00 93.06 196 SER A C 1
ATOM 1488 O O . SER A 1 196 ? -4.748 3.033 -11.209 1.00 93.06 196 SER A O 1
ATOM 1490 N N . GLN A 1 197 ? -3.417 4.850 -11.298 1.00 93.50 197 GLN A N 1
ATOM 1491 C CA . GLN A 1 197 ? -4.471 5.823 -11.025 1.00 93.50 197 GLN A CA 1
ATOM 1492 C C . GLN A 1 197 ? -5.537 5.825 -12.129 1.00 93.50 197 GLN A C 1
ATOM 1494 O O . GLN A 1 197 ? -6.729 5.707 -11.838 1.00 93.50 197 GLN A O 1
ATOM 1499 N N . GLN A 1 198 ? -5.115 5.893 -13.396 1.00 94.44 198 GLN A N 1
ATOM 1500 C CA . GLN A 1 198 ? -6.018 5.924 -14.554 1.00 94.44 198 GLN A CA 1
ATOM 1501 C C . GLN A 1 198 ? -6.878 4.657 -14.657 1.00 94.44 198 GLN A C 1
ATOM 1503 O O . GLN A 1 198 ? -8.058 4.704 -15.001 1.00 94.44 198 GLN A O 1
ATOM 1508 N N . GLU A 1 199 ? -6.302 3.509 -14.307 1.00 94.56 199 GLU A N 1
ATOM 1509 C CA . GLU A 1 199 ? -6.933 2.199 -14.463 1.00 94.56 199 GLU A CA 1
ATOM 1510 C C . GLU A 1 199 ? -7.481 1.644 -13.140 1.00 94.56 199 GLU A C 1
ATOM 1512 O O . GLU A 1 199 ? -7.779 0.449 -13.029 1.00 94.56 199 GLU A O 1
ATOM 1517 N N . MET A 1 200 ? -7.651 2.495 -12.123 1.00 93.88 200 MET A N 1
ATOM 1518 C CA . MET A 1 200 ? -8.125 2.072 -10.804 1.00 93.88 200 MET A CA 1
ATOM 1519 C C . MET A 1 200 ? -9.518 1.435 -10.878 1.00 93.88 200 MET A C 1
ATOM 1521 O O . MET A 1 200 ? -9.754 0.393 -10.276 1.00 93.88 200 MET A O 1
ATOM 1525 N N . SER A 1 201 ? -10.425 1.987 -11.690 1.00 92.88 201 SER A N 1
ATOM 1526 C CA . SER A 1 201 ? -11.767 1.415 -11.894 1.00 92.88 201 SER A CA 1
ATOM 1527 C C . SER A 1 201 ? -11.713 -0.025 -12.425 1.00 92.88 201 SER A C 1
ATOM 1529 O O . SER A 1 201 ? -12.408 -0.917 -11.933 1.00 92.88 201 SER A O 1
ATOM 1531 N N . LYS A 1 202 ? -10.816 -0.289 -13.383 1.00 94.00 202 LYS A N 1
ATOM 1532 C CA . LYS A 1 202 ? -10.576 -1.637 -13.910 1.00 94.00 202 LYS A CA 1
ATOM 1533 C C . LYS A 1 202 ? -9.935 -2.539 -12.859 1.00 94.00 202 LYS A C 1
ATOM 1535 O O . LYS A 1 202 ? -10.353 -3.676 -12.705 1.00 94.00 202 LYS A O 1
ATOM 1540 N N . THR A 1 203 ? -8.972 -2.017 -12.106 1.00 92.31 203 THR A N 1
ATOM 1541 C CA . THR A 1 203 ? -8.308 -2.748 -11.017 1.00 92.31 203 THR A CA 1
ATOM 1542 C C . THR A 1 203 ? -9.318 -3.199 -9.956 1.00 92.31 203 THR A C 1
ATOM 1544 O O . THR A 1 203 ? -9.282 -4.344 -9.512 1.00 92.31 203 THR A O 1
ATOM 1547 N N . LEU A 1 204 ? -10.268 -2.334 -9.590 1.00 92.12 204 LEU A N 1
ATOM 1548 C CA . LEU A 1 204 ? -11.318 -2.639 -8.615 1.00 92.12 204 LEU A CA 1
ATOM 1549 C C . LEU A 1 204 ? -12.341 -3.666 -9.121 1.00 92.12 204 LEU A C 1
ATOM 1551 O O . LEU A 1 204 ? -12.942 -4.352 -8.292 1.00 92.12 204 LEU A O 1
ATOM 1555 N N . SER A 1 205 ? -12.561 -3.768 -10.437 1.00 91.69 205 SER A N 1
ATOM 1556 C CA . SER A 1 205 ? -13.485 -4.752 -11.019 1.00 91.69 205 SER A CA 1
ATOM 1557 C C . SER A 1 205 ? -12.856 -6.136 -11.175 1.00 91.69 205 SER A C 1
ATOM 1559 O O . SER A 1 205 ? -13.540 -7.142 -11.003 1.00 91.69 205 SER A O 1
ATOM 1561 N N . THR A 1 206 ? -11.552 -6.203 -11.441 1.00 91.12 206 THR A N 1
ATOM 1562 C CA . THR A 1 206 ? -10.789 -7.457 -11.553 1.00 91.12 206 THR A CA 1
ATOM 1563 C C . THR A 1 206 ? -10.301 -7.995 -10.207 1.00 91.12 206 THR A C 1
ATOM 1565 O O . THR A 1 206 ? -9.980 -9.176 -10.116 1.00 91.12 206 THR A O 1
ATOM 1568 N N . CYS A 1 207 ? -10.265 -7.159 -9.169 1.00 89.25 207 CYS A N 1
ATOM 1569 C CA . CYS A 1 207 ? -10.053 -7.559 -7.780 1.00 89.25 207 CYS A CA 1
ATOM 1570 C C . CYS A 1 207 ? -11.355 -7.387 -6.994 1.00 89.25 207 CYS A C 1
ATOM 1572 O O . CYS A 1 207 ? -11.490 -6.356 -6.348 1.00 89.25 207 CYS A O 1
ATOM 1574 N N . PRO A 1 208 ? -12.341 -8.299 -7.045 1.00 86.19 208 PRO A N 1
ATOM 1575 C CA . PRO A 1 208 ? -13.624 -8.101 -6.365 1.00 86.19 208 PRO A CA 1
ATOM 1576 C C . PRO A 1 208 ? -13.455 -7.887 -4.854 1.00 86.19 208 PRO A C 1
ATOM 1578 O O . PRO A 1 208 ? -12.424 -8.212 -4.280 1.00 86.19 208 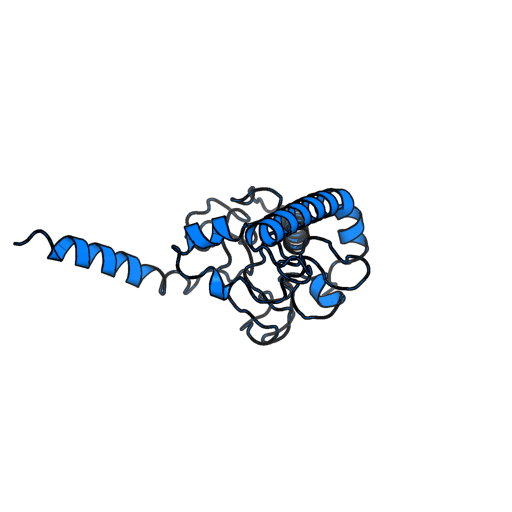PRO A O 1
ATOM 1581 N N . LYS A 1 209 ? -14.465 -7.321 -4.184 1.00 85.25 209 LYS A N 1
ATOM 1582 C CA . LYS A 1 209 ? -14.458 -7.217 -2.714 1.00 85.25 209 LYS A CA 1
ATOM 1583 C C . LYS A 1 209 ? -14.509 -8.612 -2.107 1.00 85.25 209 LYS A C 1
ATOM 1585 O O . LYS A 1 209 ? -15.226 -9.473 -2.616 1.00 85.25 209 LYS A O 1
ATOM 1590 N N . ARG A 1 210 ? -13.822 -8.809 -0.984 1.00 77.31 210 ARG A N 1
ATOM 1591 C CA . ARG A 1 210 ? -13.939 -10.066 -0.257 1.00 77.31 210 ARG A CA 1
ATOM 1592 C C . ARG A 1 210 ? -15.332 -10.168 0.347 1.00 77.31 210 ARG A C 1
ATOM 1594 O O . ARG A 1 210 ? -15.796 -9.231 0.996 1.00 77.31 210 ARG A O 1
ATOM 1601 N N . VAL A 1 211 ? -15.989 -11.293 0.099 1.00 68.19 211 VAL A N 1
ATOM 1602 C CA . VAL A 1 211 ? -17.287 -11.620 0.686 1.00 68.19 211 VAL A CA 1
ATOM 1603 C C . VAL A 1 211 ? -16.996 -12.469 1.920 1.00 68.19 211 VAL A C 1
ATOM 1605 O O . VAL A 1 211 ? -16.430 -13.552 1.787 1.00 68.19 211 VAL A O 1
ATOM 1608 N N . TYR A 1 212 ? -17.306 -11.934 3.101 1.00 58.38 212 TYR A N 1
ATOM 1609 C CA . TYR A 1 212 ? -17.216 -12.635 4.384 1.00 58.38 212 TYR A CA 1
ATOM 1610 C C . TYR A 1 212 ? -18.603 -13.054 4.847 1.00 58.38 212 TYR A C 1
ATOM 1612 O O . TYR A 1 212 ? -19.525 -12.217 4.706 1.00 58.38 212 TYR A O 1
#

Radius of gyration: 18.1 Å; chains: 1; bounding box: 52×38×50 Å

Organism: NCBI:txid1267423

pLDDT: mean 76.67, std 16.7, range [36.88, 94.62]